Protein AF-A0A812VDB4-F1 (afdb_monomer)

Solvent-accessible surface area (backbone atoms only — not comparable to full-atom values): 12502 Å² total; per-residue (Å²): 138,63,66,62,62,51,53,53,46,57,69,68,34,81,45,77,65,45,47,53,50,53,43,67,76,38,70,74,47,47,77,72,40,56,92,44,44,51,59,50,30,42,50,50,37,35,75,73,39,51,44,57,37,56,46,39,57,74,68,68,64,72,63,28,61,61,53,45,54,36,34,56,71,43,73,39,75,42,71,28,31,34,38,75,45,64,84,45,95,95,41,66,43,85,63,41,57,22,43,33,29,38,38,60,92,73,52,21,36,40,34,39,61,75,59,93,59,96,63,82,64,44,78,42,48,56,93,51,49,86,35,51,38,44,74,58,73,83,51,53,71,64,61,68,70,71,84,61,77,74,74,83,72,69,98,64,85,77,89,76,91,78,90,67,93,72,82,73,86,79,82,82,68,79,84,64,81,86,73,56,94,92,58,87,78,85,87,77,83,79,89,46,100,85,41,96,88,60,133

Radius of gyration: 21.39 Å; Cα contacts (8 Å, |Δi|>4): 186; chains: 1; bounding box: 53×38×61 Å

Foldseek 3Di:
DCPVVLVVCLVQDLDPVSVVVVCVVDVVVCVVCVVPVFVSLLSNCCSLQVQVSVVCVLVVDTPSVVVVVCLLVQNDKAWKWFFQDPPDVPDTDGTFIWIWGADNVQCWIWTHGPDPDHDHTDTGHPVRSVRIHRDDPVVSVVVPPDPPPPPPPPPDDDDDDDPDPPPPPDPPDDPCPPDDPPDDDDDDDDDDDPDPVDD

Secondary structure (DSSP, 8-state):
--HHHHHHHHHH-SSHHHHHHHHHH-TTHHHHHGGGHHHHHHHHHHHH-HHHHHHHHHTT---HHHHHHHHHTT---EEEEE-SEEEETTEEES-EEEEEEEETTTTEEEEEE--SS--PPEEEEGGGGGGEES--HHHHTTTTS---------S-------------S----S--TTPPTTS---------TT-TT--

Sequence (199 aa):
HQPLLLEVTCYLVQSPKDFCAICQLSPAFTPLLEPFMDRLWAGLYQARWPCFYSCLLHRGAEAWYTLYWQTWRGNSEFQMEIFDREKKRGFCMSAMPALVQYDHAADAYVASYISASEVMPEVIPRAQEHRLRFCPPSARQRLCISWLPLPEVPRKRLCPSYKRQSTYPYKVLEGLQGLEVGKPVELQWKMQLGSPFGW

Structure (mmCIF, N/CA/C/O backbone):
data_AF-A0A812VDB4-F1
#
_entry.id   AF-A0A812VDB4-F1
#
loop_
_atom_site.group_PDB
_atom_site.id
_atom_site.type_symbol
_atom_site.label_atom_id
_atom_site.label_alt_id
_atom_site.label_comp_id
_atom_site.label_asym_id
_atom_site.label_entity_id
_atom_site.label_seq_id
_atom_site.pdbx_PDB_ins_code
_atom_site.Cartn_x
_atom_site.Cartn_y
_atom_site.Cartn_z
_atom_site.occupancy
_atom_site.B_iso_or_equiv
_atom_site.auth_seq_id
_atom_site.auth_comp_id
_atom_site.auth_asym_id
_atom_site.auth_atom_id
_atom_site.pdbx_PDB_model_num
ATOM 1 N N . HIS A 1 1 ? 8.743 10.971 -27.530 1.00 54.16 1 HIS A N 1
ATOM 2 C CA . HIS A 1 1 ? 8.170 9.787 -28.210 1.00 54.16 1 HIS A CA 1
ATOM 3 C C . HIS A 1 1 ? 8.313 8.463 -27.435 1.00 54.16 1 HIS A C 1
ATOM 5 O O . HIS A 1 1 ? 8.093 7.417 -28.023 1.00 54.16 1 HIS A O 1
ATOM 11 N N . GLN A 1 2 ? 8.559 8.459 -26.115 1.00 61.22 2 GLN A N 1
ATOM 12 C CA . GLN A 1 2 ? 8.649 7.219 -25.315 1.00 61.22 2 GLN A CA 1
ATOM 13 C C . GLN A 1 2 ? 7.417 6.809 -24.454 1.00 61.22 2 GLN A C 1
ATOM 15 O O . GLN A 1 2 ? 7.566 5.862 -23.685 1.00 61.22 2 GLN A O 1
ATOM 20 N N . PRO A 1 3 ? 6.206 7.413 -24.539 1.00 75.06 3 PRO A N 1
ATOM 21 C CA . PRO A 1 3 ? 5.088 6.964 -23.698 1.00 75.06 3 PRO A CA 1
ATOM 22 C C . PRO A 1 3 ? 4.606 5.548 -24.057 1.00 75.06 3 PRO A C 1
ATOM 24 O O . PRO A 1 3 ? 4.300 4.774 -23.159 1.00 75.06 3 PRO A O 1
ATOM 27 N N . LEU A 1 4 ? 4.643 5.163 -25.341 1.00 87.69 4 LEU A N 1
ATOM 28 C CA . LEU A 1 4 ? 4.174 3.846 -25.789 1.00 87.69 4 LEU A CA 1
ATOM 29 C C . LEU A 1 4 ? 5.019 2.691 -25.231 1.00 87.69 4 LEU A C 1
ATOM 31 O O . LEU A 1 4 ? 4.470 1.677 -24.820 1.00 87.69 4 LEU A O 1
ATOM 35 N N . LEU A 1 5 ? 6.351 2.836 -25.187 1.00 86.00 5 LEU A N 1
ATOM 36 C CA . LEU A 1 5 ? 7.222 1.795 -24.628 1.00 86.00 5 LEU A CA 1
ATOM 37 C C . LEU A 1 5 ? 6.928 1.578 -23.140 1.00 86.00 5 LEU A C 1
ATOM 39 O O . LEU A 1 5 ? 6.875 0.436 -22.689 1.00 86.00 5 LEU A O 1
ATOM 43 N N . LEU A 1 6 ? 6.703 2.663 -22.394 1.00 86.00 6 LEU A N 1
ATOM 44 C CA . LEU A 1 6 ? 6.317 2.585 -20.990 1.00 86.00 6 LEU A CA 1
ATOM 45 C C . LEU A 1 6 ? 4.958 1.898 -20.828 1.00 86.00 6 LEU A C 1
ATOM 47 O O . LEU A 1 6 ? 4.852 0.989 -20.017 1.00 86.00 6 LEU A O 1
ATOM 51 N N . GLU A 1 7 ? 3.946 2.276 -21.608 1.00 88.69 7 GLU A N 1
ATOM 52 C CA . GLU A 1 7 ? 2.617 1.649 -21.556 1.00 88.69 7 GLU A CA 1
ATOM 53 C C . GLU A 1 7 ? 2.667 0.151 -21.870 1.00 88.69 7 GLU A C 1
ATOM 55 O O . GLU A 1 7 ? 2.122 -0.655 -21.115 1.00 88.69 7 GLU A O 1
ATOM 60 N N . VAL A 1 8 ? 3.385 -0.237 -22.929 1.00 90.31 8 VAL A N 1
ATOM 61 C CA . VAL A 1 8 ? 3.601 -1.646 -23.285 1.00 90.31 8 VAL A CA 1
ATOM 62 C C . VAL A 1 8 ? 4.332 -2.375 -22.157 1.00 90.31 8 VAL A C 1
ATOM 64 O O . VAL A 1 8 ? 3.945 -3.480 -21.789 1.00 90.31 8 VAL A O 1
ATOM 67 N N . THR A 1 9 ? 5.348 -1.755 -21.555 1.00 90.38 9 THR A N 1
ATOM 68 C CA . THR A 1 9 ? 6.095 -2.371 -20.450 1.00 90.38 9 THR A CA 1
ATOM 69 C C . THR A 1 9 ? 5.225 -2.518 -19.202 1.00 90.38 9 THR A C 1
ATOM 71 O O . THR A 1 9 ? 5.204 -3.592 -18.617 1.00 90.38 9 THR A O 1
ATOM 74 N N . CYS A 1 10 ? 4.449 -1.499 -18.824 1.00 88.94 10 CYS A N 1
ATOM 75 C CA . CYS A 1 10 ? 3.483 -1.574 -17.723 1.00 88.94 10 CYS A CA 1
ATOM 76 C C . CYS A 1 10 ? 2.436 -2.673 -17.947 1.00 88.94 10 CYS A C 1
ATOM 78 O O . CYS A 1 10 ? 2.002 -3.307 -16.991 1.00 88.94 10 CYS A O 1
ATOM 80 N N . TYR A 1 11 ? 2.024 -2.897 -19.198 1.00 90.19 11 TYR A N 1
ATOM 81 C CA . TYR A 1 11 ? 1.081 -3.957 -19.547 1.00 90.19 11 TYR A CA 1
ATOM 82 C C . TYR A 1 11 ? 1.701 -5.357 -19.421 1.00 90.19 11 TYR A C 1
ATOM 84 O O . TYR A 1 11 ? 1.061 -6.277 -18.910 1.00 90.19 11 TYR A O 1
ATOM 92 N N . LEU A 1 12 ? 2.949 -5.518 -19.872 1.00 92.38 12 LEU A N 1
ATOM 93 C CA . LEU A 1 12 ? 3.667 -6.796 -19.841 1.00 92.38 12 LEU A CA 1
ATOM 94 C C . LEU A 1 12 ? 4.183 -7.160 -18.441 1.00 92.38 12 LEU A C 1
ATOM 96 O O . LEU A 1 12 ? 4.276 -8.338 -18.106 1.00 92.38 12 LEU A O 1
ATOM 100 N N . VAL A 1 13 ? 4.534 -6.165 -17.626 1.00 93.75 13 VAL A N 1
ATOM 101 C CA . VAL A 1 13 ? 5.157 -6.357 -16.314 1.00 93.75 13 VAL A CA 1
ATOM 102 C C . VAL A 1 13 ? 4.090 -6.338 -15.223 1.00 93.75 13 VAL A C 1
ATOM 104 O O . VAL A 1 13 ? 3.749 -5.290 -14.681 1.00 93.75 13 VAL A O 1
ATOM 107 N N . GLN A 1 14 ? 3.580 -7.518 -14.871 1.00 93.00 14 GLN A N 1
ATOM 108 C CA . GLN A 1 14 ? 2.604 -7.679 -13.783 1.00 93.00 14 GLN A CA 1
ATOM 109 C C . GLN A 1 14 ? 3.265 -8.045 -12.449 1.00 93.00 14 GLN A C 1
ATOM 111 O O . GLN A 1 14 ? 2.668 -7.918 -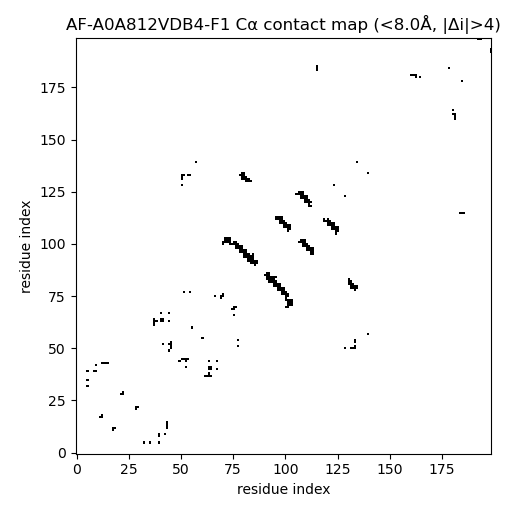11.377 1.00 93.00 14 GLN A O 1
ATOM 116 N N . SER A 1 15 ? 4.517 -8.494 -12.500 1.00 94.81 15 SER A N 1
ATOM 117 C CA . SER A 1 15 ? 5.318 -8.851 -11.342 1.00 94.81 15 SER A CA 1
ATOM 118 C C . SER A 1 15 ? 6.783 -8.432 -11.516 1.00 94.81 15 SER A C 1
ATOM 120 O O . SER A 1 15 ? 7.275 -8.297 -12.638 1.00 94.81 15 SER A O 1
ATOM 122 N N . PRO A 1 16 ? 7.546 -8.315 -10.413 1.00 94.50 16 PRO A N 1
ATOM 123 C CA . PRO A 1 16 ? 8.993 -8.112 -10.482 1.00 94.50 16 PRO A CA 1
ATOM 124 C C . PRO A 1 16 ? 9.746 -9.166 -11.310 1.00 94.50 16 PRO A C 1
ATOM 126 O O . PRO A 1 16 ? 10.817 -8.882 -11.838 1.00 94.50 16 PRO A O 1
ATOM 129 N N . LYS A 1 17 ? 9.207 -10.390 -11.425 1.00 94.94 17 LYS A N 1
ATOM 130 C CA . LYS A 1 17 ? 9.828 -11.462 -12.216 1.00 94.94 17 LYS A CA 1
ATOM 131 C C . LYS A 1 17 ? 9.739 -11.174 -13.711 1.00 94.94 17 LYS A C 1
ATOM 133 O O . LYS A 1 17 ? 10.717 -11.396 -14.418 1.00 94.94 17 LYS A O 1
ATOM 138 N N . ASP A 1 18 ? 8.611 -10.634 -14.160 1.00 93.44 18 ASP A N 1
ATOM 139 C CA . ASP A 1 18 ? 8.389 -10.276 -15.564 1.00 93.44 18 ASP A CA 1
ATOM 140 C C . ASP A 1 18 ? 9.348 -9.162 -15.984 1.00 93.44 18 ASP A C 1
ATOM 142 O O . ASP A 1 18 ? 9.941 -9.214 -17.058 1.00 93.44 18 ASP A O 1
ATOM 146 N N . PHE A 1 19 ? 9.588 -8.203 -15.084 1.00 90.31 19 PHE A N 1
ATOM 147 C CA . PHE A 1 19 ? 10.592 -7.165 -15.292 1.00 90.31 19 PHE A CA 1
ATOM 148 C C . PHE A 1 19 ? 11.991 -7.759 -15.508 1.00 90.31 19 PHE A C 1
ATOM 150 O O . PHE A 1 19 ? 12.657 -7.442 -16.493 1.00 90.31 19 PHE A O 1
ATOM 157 N N . CYS A 1 20 ? 12.424 -8.669 -14.628 1.00 90.75 20 CYS A N 1
ATOM 158 C CA . CYS A 1 20 ? 13.708 -9.355 -14.782 1.00 90.75 20 CYS A CA 1
ATOM 159 C C . CYS A 1 20 ? 13.789 -10.142 -16.098 1.00 90.75 20 CYS A C 1
ATOM 161 O O . CYS A 1 20 ? 14.830 -10.113 -16.751 1.00 90.75 20 CYS A O 1
ATOM 163 N N . ALA A 1 21 ? 12.706 -10.812 -16.499 1.00 92.31 21 ALA A N 1
ATOM 164 C CA . ALA A 1 21 ? 12.654 -11.562 -17.750 1.00 92.31 21 ALA A CA 1
ATOM 165 C C . ALA A 1 21 ? 12.830 -10.644 -18.970 1.00 92.31 21 ALA A C 1
ATOM 167 O O . ALA A 1 21 ? 13.640 -10.944 -19.843 1.00 92.31 21 ALA A O 1
ATOM 168 N N . ILE A 1 22 ? 12.155 -9.490 -19.008 1.00 89.50 22 ILE A N 1
ATOM 169 C CA . ILE A 1 22 ? 12.307 -8.510 -20.097 1.00 89.50 22 ILE A CA 1
ATOM 170 C C . ILE A 1 22 ? 13.749 -7.996 -20.184 1.00 89.50 22 ILE A C 1
ATOM 172 O O . ILE A 1 22 ? 14.325 -7.963 -21.271 1.00 89.50 22 ILE A O 1
ATOM 176 N N . CYS A 1 23 ? 14.363 -7.659 -19.048 1.00 88.50 23 CYS A N 1
ATOM 177 C CA . CYS A 1 23 ? 15.757 -7.211 -19.012 1.00 88.50 23 CYS A CA 1
ATOM 178 C C . CYS A 1 23 ? 16.746 -8.300 -19.470 1.00 88.50 23 CYS A C 1
ATOM 180 O O . CYS A 1 23 ? 17.789 -7.983 -20.038 1.00 88.50 23 CYS A O 1
ATOM 182 N N . GLN A 1 24 ? 16.426 -9.580 -19.247 1.00 91.19 24 GLN A N 1
ATOM 183 C CA . GLN A 1 24 ? 17.230 -10.714 -19.717 1.00 91.19 24 GLN A CA 1
ATOM 184 C C . GLN A 1 24 ? 17.053 -10.996 -21.213 1.00 91.19 24 GLN A C 1
ATOM 186 O O . GLN A 1 24 ? 18.008 -11.422 -21.859 1.00 91.19 24 GLN A O 1
ATOM 191 N N . LEU A 1 25 ? 15.862 -10.751 -21.774 1.00 92.12 25 LEU A N 1
ATOM 192 C CA . LEU A 1 25 ? 15.583 -10.976 -23.197 1.00 92.12 25 LEU A CA 1
ATOM 193 C C . LEU A 1 25 ? 16.424 -10.073 -24.102 1.00 92.12 25 LEU A C 1
ATOM 195 O O . LEU A 1 25 ? 16.845 -10.502 -25.175 1.00 92.12 25 LEU A O 1
ATOM 199 N N . SER A 1 26 ? 16.672 -8.828 -23.694 1.00 90.62 26 SER A N 1
ATOM 200 C CA . SER A 1 26 ? 17.582 -7.950 -24.422 1.00 90.62 26 SER A CA 1
ATOM 201 C C . SER A 1 26 ? 18.185 -6.877 -23.504 1.00 90.62 26 SER A C 1
ATOM 203 O O . SER A 1 26 ? 17.464 -5.998 -23.021 1.00 90.62 26 SER A O 1
ATOM 205 N N . PRO A 1 27 ? 19.522 -6.876 -23.319 1.00 88.06 27 PRO A N 1
ATOM 206 C CA . PRO A 1 27 ? 20.224 -5.865 -22.525 1.00 88.06 27 PRO A CA 1
ATOM 207 C C . PRO A 1 27 ? 20.021 -4.429 -23.026 1.00 88.06 27 PRO A C 1
ATOM 209 O O . PRO A 1 27 ? 20.221 -3.481 -22.271 1.00 88.06 27 PRO A O 1
ATOM 212 N N . ALA A 1 28 ? 19.607 -4.258 -24.288 1.00 89.94 28 ALA A N 1
ATOM 213 C CA . ALA A 1 28 ? 19.319 -2.952 -24.869 1.00 89.94 28 ALA A CA 1
ATOM 214 C C . ALA A 1 28 ? 18.059 -2.294 -24.277 1.00 89.94 28 ALA A C 1
ATOM 216 O O . ALA A 1 28 ? 17.926 -1.075 -24.360 1.00 89.94 28 ALA A O 1
ATOM 217 N N . PHE A 1 29 ? 17.151 -3.057 -23.652 1.00 87.06 29 PHE A N 1
ATOM 218 C CA . PHE A 1 29 ? 15.971 -2.484 -22.991 1.00 87.06 29 PHE A CA 1
ATOM 219 C C . PHE A 1 29 ? 16.314 -1.766 -21.690 1.00 87.06 29 PHE A C 1
ATOM 221 O O . PHE A 1 29 ? 15.676 -0.769 -21.372 1.00 87.06 29 PHE A O 1
ATOM 228 N N . THR A 1 30 ? 17.331 -2.217 -20.957 1.00 88.06 30 THR A N 1
ATOM 229 C CA . THR A 1 30 ? 17.706 -1.631 -19.664 1.00 88.06 30 THR A CA 1
ATOM 230 C C . THR A 1 30 ? 17.960 -0.118 -19.740 1.00 88.06 30 THR A C 1
ATOM 232 O O . THR A 1 30 ? 17.280 0.613 -19.019 1.00 88.06 30 THR A O 1
ATOM 235 N N . PRO A 1 31 ? 18.839 0.405 -20.625 1.00 91.38 31 PRO A N 1
ATOM 236 C CA . PRO A 1 31 ? 19.050 1.852 -20.732 1.00 91.38 31 PRO A CA 1
ATOM 237 C C . PRO A 1 31 ? 17.822 2.605 -21.271 1.00 91.38 31 PRO A C 1
ATOM 239 O O . PRO A 1 31 ? 17.651 3.785 -20.987 1.00 91.38 31 PRO A O 1
ATOM 242 N N . LEU A 1 32 ? 16.940 1.943 -22.031 1.00 90.88 32 LEU A N 1
ATOM 243 C CA . LEU A 1 32 ? 15.698 2.555 -22.520 1.00 90.88 32 LEU A CA 1
ATOM 244 C C . LEU A 1 32 ? 14.639 2.695 -21.417 1.00 90.88 32 LEU A C 1
ATOM 246 O O . LEU A 1 32 ? 13.823 3.616 -21.465 1.00 90.88 32 LEU A O 1
ATOM 250 N N . LEU A 1 33 ? 14.639 1.780 -20.446 1.00 89.69 33 LEU A N 1
ATOM 251 C CA . LEU A 1 33 ? 13.696 1.751 -19.329 1.00 89.69 33 LEU A CA 1
ATOM 252 C C . LEU A 1 33 ? 14.201 2.501 -18.096 1.00 89.69 33 LEU A C 1
ATOM 254 O O . LEU A 1 33 ? 13.381 2.843 -17.245 1.00 89.69 33 LEU A O 1
ATOM 258 N N . GLU A 1 34 ? 15.504 2.785 -18.003 1.00 91.50 34 GLU A N 1
ATOM 259 C CA . GLU A 1 34 ? 16.118 3.493 -16.872 1.00 91.50 34 GLU A CA 1
ATOM 260 C C . GLU A 1 34 ? 15.322 4.745 -16.443 1.00 91.50 34 GLU A C 1
ATOM 262 O O . GLU A 1 34 ? 14.932 4.820 -15.273 1.00 91.50 34 GLU A O 1
ATOM 267 N N . PRO A 1 35 ? 14.941 5.669 -17.357 1.00 91.75 35 PRO A N 1
ATOM 268 C CA . PRO A 1 35 ? 14.224 6.893 -16.982 1.00 91.75 35 PRO A CA 1
ATOM 269 C C . PRO A 1 35 ? 12.810 6.643 -16.439 1.00 91.75 35 PRO A C 1
ATOM 271 O O . PRO A 1 35 ? 12.188 7.537 -15.865 1.00 91.75 35 PRO A O 1
ATOM 274 N N . PHE A 1 36 ? 12.274 5.441 -16.651 1.00 91.62 36 PHE A N 1
ATOM 275 C CA . PHE A 1 36 ? 10.917 5.064 -16.280 1.00 91.62 36 PHE A CA 1
ATOM 276 C C . PHE A 1 36 ? 10.860 4.034 -15.156 1.00 91.62 36 PHE A C 1
ATOM 278 O O . PHE A 1 36 ? 9.755 3.698 -14.726 1.00 91.62 36 PHE A O 1
ATOM 285 N N . MET A 1 37 ? 12.001 3.544 -14.655 1.00 91.50 37 MET A N 1
ATOM 286 C CA . MET A 1 37 ? 12.000 2.475 -13.654 1.00 91.50 37 MET A CA 1
ATOM 287 C C . MET A 1 37 ? 11.188 2.848 -12.424 1.00 91.50 37 MET A C 1
ATOM 289 O O . MET A 1 37 ? 10.388 2.043 -11.960 1.00 91.50 37 MET A O 1
ATOM 293 N N . ASP A 1 38 ? 11.348 4.067 -11.915 1.00 94.12 38 ASP A N 1
ATOM 294 C CA . ASP A 1 38 ? 10.622 4.501 -10.724 1.00 94.12 38 ASP A CA 1
ATOM 295 C C . ASP A 1 38 ? 9.096 4.451 -10.939 1.00 94.12 38 ASP A C 1
ATOM 297 O O . ASP A 1 38 ? 8.366 3.940 -10.094 1.00 94.12 38 ASP A O 1
ATOM 301 N N . ARG A 1 39 ? 8.614 4.839 -12.131 1.00 93.94 39 ARG A N 1
ATOM 302 C CA . ARG A 1 39 ? 7.191 4.743 -12.504 1.00 93.94 39 ARG A CA 1
ATOM 303 C C . ARG A 1 39 ? 6.716 3.303 -12.682 1.00 93.94 39 ARG A C 1
ATOM 305 O O . ARG A 1 39 ? 5.602 2.987 -12.276 1.00 93.94 39 ARG A O 1
ATOM 312 N N . LEU A 1 40 ? 7.541 2.435 -13.270 1.00 94.12 40 LEU A N 1
ATOM 313 C CA . LEU A 1 40 ? 7.234 1.006 -13.399 1.00 94.12 40 LEU A CA 1
ATOM 314 C C . LEU A 1 40 ? 7.066 0.364 -12.018 1.00 94.12 40 LEU A C 1
ATOM 316 O O . LEU A 1 40 ? 6.079 -0.325 -11.762 1.00 94.12 40 LEU A O 1
ATOM 320 N N . TRP A 1 41 ? 7.987 0.652 -11.097 1.00 96.31 41 TRP A N 1
ATOM 321 C CA . TRP A 1 41 ? 7.905 0.178 -9.719 1.00 96.31 41 TRP A CA 1
ATOM 322 C C . TRP A 1 41 ? 6.728 0.789 -8.958 1.00 96.31 41 TRP A C 1
ATOM 324 O O . TRP A 1 41 ? 6.086 0.074 -8.190 1.00 96.31 41 TRP A O 1
ATOM 334 N N . ALA A 1 42 ? 6.389 2.057 -9.206 1.00 96.75 42 ALA A N 1
ATOM 335 C CA . ALA A 1 42 ? 5.181 2.678 -8.667 1.00 96.75 42 ALA A CA 1
ATOM 336 C C . ALA A 1 42 ? 3.915 1.934 -9.121 1.00 96.75 42 ALA A C 1
ATOM 338 O O . ALA A 1 42 ? 3.048 1.646 -8.299 1.00 96.75 42 ALA A O 1
ATOM 339 N N . GLY A 1 43 ? 3.834 1.568 -10.406 1.00 95.50 43 GLY A N 1
ATOM 340 C CA . GLY A 1 43 ? 2.724 0.793 -10.966 1.00 95.50 43 GLY A CA 1
ATOM 341 C C . GLY A 1 43 ? 2.614 -0.607 -10.360 1.00 95.50 43 GLY A C 1
ATOM 342 O O . GLY A 1 43 ? 1.535 -1.006 -9.923 1.00 95.50 43 GLY A O 1
ATOM 343 N N . LEU A 1 44 ? 3.737 -1.324 -10.239 1.00 96.38 44 LEU A N 1
ATOM 344 C CA . LEU A 1 44 ? 3.791 -2.624 -9.558 1.00 96.38 44 LEU A CA 1
ATOM 345 C C . LEU A 1 44 ? 3.367 -2.526 -8.087 1.00 96.38 44 LEU A C 1
ATOM 347 O O . LEU A 1 44 ? 2.635 -3.383 -7.589 1.00 96.38 44 LEU A O 1
ATOM 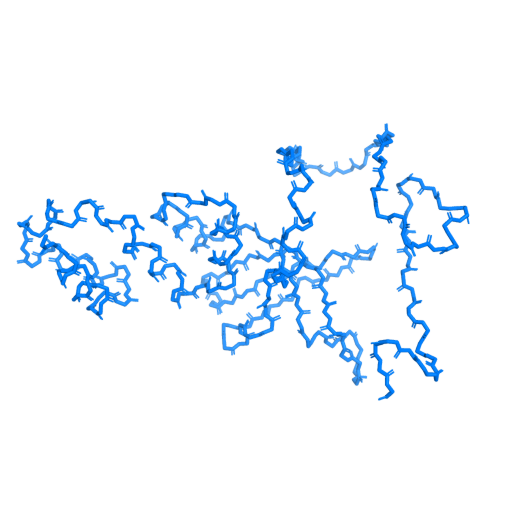351 N N . TYR A 1 45 ? 3.804 -1.476 -7.390 1.00 97.62 45 TYR A N 1
ATOM 352 C CA . TYR A 1 45 ? 3.413 -1.217 -6.009 1.00 97.62 45 TYR A CA 1
ATOM 353 C C . TYR A 1 45 ? 1.907 -0.943 -5.904 1.00 97.62 45 TYR A C 1
ATOM 355 O O . TYR A 1 45 ? 1.228 -1.547 -5.075 1.00 97.62 45 TYR A O 1
ATOM 363 N N . GLN A 1 46 ? 1.370 -0.075 -6.768 1.00 97.12 46 GLN A N 1
ATOM 364 C CA . GLN A 1 46 ? -0.051 0.271 -6.817 1.00 97.12 46 GLN A CA 1
ATOM 365 C C . GLN A 1 46 ? -0.933 -0.944 -7.099 1.00 97.12 46 GLN A C 1
ATOM 367 O O . GLN A 1 46 ? -1.961 -1.102 -6.448 1.00 97.12 46 GLN A O 1
ATOM 372 N N . ALA A 1 47 ? -0.543 -1.796 -8.047 1.00 95.69 47 ALA A N 1
ATOM 373 C CA . ALA A 1 47 ? -1.294 -3.000 -8.386 1.00 95.69 47 ALA A CA 1
ATOM 374 C C . ALA A 1 47 ? -1.327 -4.008 -7.227 1.00 95.69 47 ALA A C 1
ATOM 376 O O . ALA A 1 47 ? -2.281 -4.775 -7.089 1.00 95.69 47 ALA A O 1
ATOM 377 N N . ARG A 1 48 ? -0.282 -4.027 -6.391 1.00 96.88 48 ARG A N 1
ATOM 378 C CA . ARG A 1 48 ? -0.177 -4.979 -5.287 1.00 96.88 48 ARG A CA 1
ATOM 379 C C . ARG A 1 48 ? -0.824 -4.497 -3.992 1.00 96.88 48 ARG A C 1
ATOM 381 O O . ARG A 1 48 ? -1.469 -5.312 -3.336 1.00 96.88 48 ARG A O 1
ATOM 388 N N . TRP A 1 49 ? -0.631 -3.225 -3.646 1.00 97.81 49 TRP A N 1
ATOM 389 C CA . TRP A 1 49 ? -1.071 -2.611 -2.388 1.00 97.81 49 TRP A CA 1
ATOM 390 C C . TRP A 1 49 ? -1.664 -1.208 -2.626 1.00 97.81 49 TRP A C 1
ATOM 392 O O . TRP A 1 49 ? -1.080 -0.200 -2.202 1.00 97.81 49 TRP A O 1
ATOM 402 N N . PRO A 1 50 ? -2.815 -1.088 -3.310 1.00 97.12 50 PRO A N 1
ATOM 403 C CA . PRO A 1 50 ? -3.422 0.200 -3.665 1.00 97.12 50 PRO A CA 1
ATOM 404 C C . PRO A 1 50 ? -3.672 1.137 -2.470 1.00 97.12 50 PRO A C 1
ATOM 406 O O . PRO A 1 50 ? -3.526 2.362 -2.592 1.00 97.12 50 PRO A O 1
ATOM 409 N N . CYS A 1 51 ? -4.016 0.593 -1.297 1.00 96.12 51 CYS A N 1
ATOM 410 C CA . CYS A 1 51 ? -4.225 1.393 -0.086 1.00 96.12 51 CYS A CA 1
ATOM 411 C C . CYS A 1 51 ? -2.917 2.033 0.423 1.00 96.12 51 CYS A C 1
ATOM 413 O O . CYS A 1 51 ? -2.888 3.231 0.725 1.00 96.12 51 CYS A O 1
ATOM 415 N N . PHE A 1 52 ? -1.819 1.273 0.440 1.00 97.50 52 PHE A N 1
ATOM 416 C CA . PHE A 1 52 ? -0.492 1.756 0.833 1.00 97.50 52 PHE A CA 1
ATOM 417 C C . PHE A 1 52 ? 0.064 2.740 -0.195 1.00 97.50 52 PHE A C 1
ATOM 419 O O . PHE A 1 52 ? 0.582 3.791 0.182 1.00 97.50 52 PHE A O 1
ATOM 426 N N . TYR A 1 53 ? -0.130 2.452 -1.486 1.00 97.44 53 TYR A N 1
ATOM 427 C CA . TYR A 1 53 ? 0.238 3.345 -2.581 1.00 97.44 53 TYR A CA 1
ATOM 428 C C . TYR A 1 53 ? -0.398 4.724 -2.410 1.00 97.44 53 TYR A C 1
ATOM 430 O O . TYR A 1 53 ? 0.291 5.736 -2.466 1.00 97.44 53 TYR A O 1
ATOM 438 N N . SER A 1 54 ? -1.701 4.772 -2.115 1.00 95.31 54 SER A N 1
ATOM 439 C CA . SER A 1 54 ? -2.421 6.032 -1.897 1.00 95.31 54 SER A CA 1
ATOM 440 C C . SER A 1 54 ? -1.848 6.854 -0.735 1.00 95.31 54 SER A C 1
ATOM 442 O O . SER A 1 54 ? -1.818 8.083 -0.807 1.00 95.31 54 SER A O 1
ATOM 444 N N . CYS A 1 55 ? -1.403 6.186 0.333 1.00 94.69 55 CYS A N 1
ATOM 445 C CA . CYS A 1 55 ? -0.749 6.820 1.478 1.00 94.69 55 CYS A CA 1
ATOM 446 C C . CYS A 1 55 ? 0.627 7.381 1.099 1.00 94.69 55 CYS A C 1
ATOM 448 O O . CYS A 1 55 ? 0.909 8.551 1.350 1.00 94.69 55 CYS A O 1
ATOM 450 N N . LEU A 1 56 ? 1.461 6.569 0.450 1.00 95.50 56 LEU A N 1
ATOM 451 C CA . LEU A 1 56 ? 2.803 6.949 0.011 1.00 95.50 56 LEU A CA 1
ATOM 452 C C . LEU A 1 56 ? 2.779 8.069 -1.033 1.00 95.50 56 LEU A C 1
ATOM 454 O O . LEU A 1 56 ? 3.511 9.045 -0.899 1.00 95.50 56 LEU A O 1
ATOM 458 N N . LEU A 1 57 ? 1.887 7.984 -2.019 1.00 94.50 57 LEU A N 1
ATOM 459 C CA . LEU A 1 57 ? 1.719 9.013 -3.041 1.00 94.50 57 LEU A CA 1
ATOM 460 C C . LEU A 1 57 ? 1.328 10.355 -2.413 1.00 94.50 57 LEU A C 1
ATOM 462 O O . LEU A 1 57 ? 1.884 11.390 -2.765 1.00 94.50 57 LEU A O 1
ATOM 466 N N . HIS A 1 58 ? 0.414 10.343 -1.437 1.00 90.56 58 HIS A N 1
ATOM 467 C CA . HIS A 1 58 ? 0.056 11.556 -0.700 1.00 90.56 58 HIS A CA 1
ATOM 468 C C . HIS A 1 58 ? 1.240 12.145 0.084 1.00 90.56 58 HIS A C 1
ATOM 470 O O . HIS A 1 58 ? 1.307 13.357 0.263 1.00 90.56 58 HIS A O 1
ATOM 476 N N . ARG A 1 59 ? 2.184 11.302 0.516 1.00 89.44 59 ARG A N 1
ATOM 477 C CA . ARG A 1 59 ? 3.423 11.704 1.200 1.00 89.44 59 ARG A CA 1
ATOM 478 C C . ARG A 1 59 ? 4.544 12.130 0.245 1.00 89.44 59 ARG A C 1
ATOM 480 O O . ARG A 1 59 ? 5.636 12.415 0.721 1.00 89.44 59 ARG A O 1
ATOM 487 N N . GLY A 1 60 ? 4.296 12.169 -1.067 1.00 92.75 60 GLY A N 1
ATOM 488 C CA . GLY A 1 60 ? 5.319 12.505 -2.059 1.00 92.75 60 GLY A CA 1
ATOM 489 C C . GLY A 1 60 ? 6.422 11.452 -2.143 1.00 92.75 60 GLY A C 1
ATOM 490 O O . GLY A 1 60 ? 7.587 11.798 -2.284 1.00 92.75 60 GLY A O 1
ATOM 491 N N . ALA A 1 61 ? 6.068 10.175 -1.977 1.00 94.75 61 ALA A N 1
ATOM 492 C CA . ALA A 1 61 ? 7.035 9.091 -2.021 1.00 94.75 61 ALA A CA 1
ATOM 493 C C . ALA A 1 61 ? 7.743 8.990 -3.381 1.00 94.75 61 ALA A C 1
ATOM 495 O O . ALA A 1 61 ? 7.121 9.076 -4.441 1.00 94.75 61 ALA A O 1
ATOM 496 N N . GLU A 1 62 ? 9.039 8.719 -3.301 1.00 94.19 62 GLU A N 1
ATOM 497 C CA . GLU A 1 62 ? 9.937 8.423 -4.413 1.00 94.19 62 GLU A CA 1
ATOM 498 C C . GLU A 1 62 ? 10.659 7.095 -4.129 1.00 94.19 62 GLU A C 1
ATOM 500 O O . GLU A 1 62 ? 10.492 6.500 -3.058 1.00 94.19 62 GLU A O 1
ATOM 505 N N . ALA A 1 63 ? 11.488 6.632 -5.066 1.00 96.06 63 ALA A N 1
ATOM 506 C CA . ALA A 1 63 ? 12.275 5.406 -4.933 1.00 96.06 63 ALA A CA 1
ATOM 507 C C . ALA A 1 63 ? 11.395 4.165 -4.690 1.00 96.06 63 ALA A C 1
ATOM 509 O O . ALA A 1 63 ? 11.624 3.361 -3.775 1.00 96.06 63 ALA A O 1
ATOM 510 N N . TRP A 1 64 ? 10.393 3.982 -5.554 1.00 97.00 64 TRP A N 1
ATOM 511 C CA . TRP A 1 64 ? 9.374 2.935 -5.419 1.00 97.00 64 TRP A CA 1
ATOM 512 C C . TRP A 1 64 ? 9.947 1.518 -5.388 1.00 97.00 64 TRP A C 1
ATOM 514 O O . TRP A 1 64 ? 9.381 0.649 -4.729 1.00 97.00 64 TRP A O 1
ATOM 524 N N . TYR A 1 65 ? 11.099 1.286 -6.024 1.00 96.44 65 TYR A N 1
ATOM 525 C CA . TYR A 1 65 ? 11.835 0.022 -5.922 1.00 96.44 65 TYR A CA 1
ATOM 526 C C . TYR A 1 65 ? 12.153 -0.346 -4.465 1.00 96.44 65 TYR A C 1
ATOM 528 O O . TYR A 1 65 ? 11.855 -1.449 -4.002 1.00 96.44 65 TYR A O 1
ATOM 536 N N . THR A 1 66 ? 12.738 0.594 -3.721 1.00 97.38 66 THR A N 1
ATOM 537 C CA . THR A 1 66 ? 13.127 0.384 -2.324 1.00 97.38 66 THR A CA 1
ATOM 538 C C . THR A 1 66 ? 11.893 0.187 -1.451 1.00 97.38 66 THR A C 1
ATOM 540 O O . THR A 1 66 ? 11.854 -0.745 -0.644 1.00 97.38 66 THR A O 1
ATOM 543 N N . LEU A 1 67 ? 10.858 1.009 -1.652 1.00 98.00 67 LEU A N 1
ATOM 544 C CA . LEU A 1 67 ? 9.595 0.912 -0.915 1.00 98.00 67 LEU A CA 1
ATOM 545 C C . LEU A 1 67 ? 8.886 -0.425 -1.151 1.00 98.00 67 LEU A C 1
ATOM 547 O O . LEU A 1 67 ? 8.376 -1.021 -0.198 1.00 98.00 67 LEU A O 1
ATOM 551 N N . TYR A 1 68 ? 8.897 -0.927 -2.390 1.00 98.00 68 TYR A N 1
ATOM 552 C CA . TYR A 1 68 ? 8.336 -2.231 -2.741 1.00 98.00 68 TYR A CA 1
ATOM 553 C C . TYR A 1 68 ? 8.974 -3.337 -1.903 1.00 98.00 68 TYR A C 1
ATOM 555 O O . TYR A 1 68 ? 8.272 -4.102 -1.244 1.00 98.00 68 TYR A O 1
ATOM 563 N N . TRP A 1 69 ? 10.306 -3.392 -1.856 1.00 97.50 69 TRP A N 1
ATOM 564 C CA . TRP A 1 69 ? 11.012 -4.426 -1.099 1.00 97.50 69 TRP A CA 1
ATOM 565 C C . TRP A 1 69 ? 10.910 -4.257 0.415 1.00 97.50 69 TRP A C 1
ATOM 567 O O . TRP A 1 69 ? 10.843 -5.256 1.130 1.00 97.50 69 TRP A O 1
ATOM 577 N N . GLN A 1 70 ? 10.873 -3.023 0.921 1.00 97.88 70 GLN A N 1
ATOM 578 C CA . GLN A 1 70 ? 10.626 -2.769 2.342 1.00 97.88 70 GLN A CA 1
ATOM 579 C C . GLN A 1 70 ? 9.235 -3.256 2.761 1.00 97.88 70 GLN A C 1
ATOM 581 O O . GLN A 1 70 ? 9.112 -3.948 3.771 1.00 97.88 70 GLN A O 1
ATOM 586 N N . THR A 1 71 ? 8.215 -2.977 1.947 1.00 97.94 71 THR A N 1
ATOM 587 C CA . THR A 1 71 ? 6.837 -3.425 2.195 1.00 97.94 71 THR A CA 1
ATOM 588 C C . THR A 1 71 ? 6.731 -4.943 2.084 1.00 97.94 71 THR A C 1
ATOM 590 O O . THR A 1 71 ? 6.185 -5.584 2.975 1.00 97.94 71 THR A O 1
ATOM 593 N N . TRP A 1 72 ? 7.333 -5.538 1.048 1.00 97.38 72 TRP A N 1
ATOM 594 C CA . TRP A 1 72 ? 7.386 -6.991 0.848 1.00 97.38 72 TRP A CA 1
ATOM 595 C C . TRP A 1 72 ? 8.000 -7.740 2.034 1.00 97.38 72 TRP A C 1
ATOM 597 O O . TRP A 1 72 ? 7.558 -8.828 2.380 1.00 97.38 72 TRP A O 1
ATOM 607 N N . ARG A 1 73 ? 9.025 -7.160 2.667 1.00 97.25 73 ARG A N 1
ATOM 608 C CA . ARG A 1 73 ? 9.702 -7.736 3.839 1.00 97.25 73 ARG A CA 1
ATOM 609 C C . ARG A 1 73 ? 8.965 -7.486 5.162 1.00 97.25 73 ARG A C 1
ATOM 611 O O . ARG A 1 73 ? 9.475 -7.899 6.196 1.00 97.25 73 ARG A O 1
ATOM 618 N N . GLY A 1 74 ? 7.826 -6.791 5.149 1.00 96.44 74 GLY A N 1
ATOM 619 C CA . GLY A 1 74 ? 7.091 -6.413 6.361 1.00 96.44 74 GLY A CA 1
ATOM 620 C C . GLY A 1 74 ? 7.750 -5.289 7.173 1.00 96.44 74 GLY A C 1
ATOM 621 O O . GLY A 1 74 ? 7.413 -5.083 8.335 1.00 96.44 74 GLY A O 1
ATOM 622 N N . ASN A 1 75 ? 8.689 -4.540 6.582 1.00 97.44 75 ASN A N 1
ATOM 623 C CA . ASN A 1 75 ? 9.414 -3.462 7.269 1.00 97.44 75 ASN A CA 1
ATOM 624 C C . ASN A 1 75 ? 8.694 -2.109 7.206 1.00 97.44 75 ASN A C 1
ATOM 626 O O . ASN A 1 75 ? 9.115 -1.158 7.864 1.00 97.44 75 ASN A O 1
ATOM 630 N N . SER A 1 76 ? 7.636 -2.008 6.406 1.00 96.81 76 SER A N 1
ATOM 631 C CA . SER A 1 76 ? 6.827 -0.801 6.276 1.00 96.81 76 SER A CA 1
ATOM 632 C C . SER A 1 76 ? 5.560 -0.919 7.115 1.00 96.81 76 SER A C 1
ATOM 634 O O . SER A 1 76 ? 4.947 -1.984 7.196 1.00 96.81 76 SER A O 1
ATOM 636 N N . GLU A 1 77 ? 5.172 0.188 7.735 1.00 95.94 77 GLU A N 1
ATOM 637 C CA . GLU A 1 77 ? 3.960 0.301 8.536 1.00 95.94 77 GLU A CA 1
ATOM 638 C C . GLU A 1 77 ? 3.226 1.582 8.149 1.00 95.94 77 GLU A C 1
ATOM 640 O O . GLU A 1 77 ? 3.833 2.646 7.987 1.00 95.94 77 GLU A O 1
ATOM 645 N N . PHE A 1 78 ? 1.911 1.476 7.988 1.00 95.44 78 PHE A N 1
ATOM 646 C CA . PHE A 1 78 ? 1.082 2.578 7.530 1.00 95.44 78 PHE A CA 1
ATOM 647 C C . PHE A 1 78 ? -0.149 2.742 8.407 1.00 95.44 78 PHE A C 1
ATOM 649 O O . PHE A 1 78 ? -0.816 1.771 8.748 1.00 95.44 78 PHE A O 1
ATOM 656 N N . GLN A 1 79 ? -0.494 3.987 8.724 1.00 93.56 79 GLN A N 1
ATOM 657 C CA . GLN A 1 79 ? -1.764 4.286 9.372 1.00 93.56 79 GLN A CA 1
ATOM 658 C C . GLN A 1 79 ? -2.899 4.193 8.345 1.00 93.56 79 GLN A C 1
ATOM 660 O O . GLN A 1 79 ? -2.861 4.881 7.323 1.00 93.56 79 GLN A O 1
ATOM 665 N N . MET A 1 80 ? -3.886 3.347 8.627 1.00 94.94 80 MET A N 1
ATOM 666 C CA . MET A 1 80 ? -5.036 3.068 7.765 1.00 94.94 80 MET A CA 1
ATOM 667 C C . MET A 1 80 ? -6.332 3.060 8.583 1.00 94.94 80 MET A C 1
ATOM 669 O O . MET A 1 80 ? -6.330 2.796 9.784 1.00 94.94 80 MET A O 1
ATOM 673 N N . GLU A 1 81 ? -7.444 3.329 7.914 1.00 94.38 81 GLU A N 1
ATOM 674 C CA . GLU A 1 81 ? -8.802 3.048 8.362 1.00 94.38 81 GLU A CA 1
ATOM 675 C C . GLU A 1 81 ? -9.199 1.633 7.926 1.00 94.38 81 GLU A C 1
ATOM 677 O O . GLU A 1 81 ? -9.055 1.275 6.754 1.00 94.38 81 GLU A O 1
ATOM 682 N N . ILE A 1 82 ? -9.717 0.849 8.870 1.00 94.44 82 ILE A N 1
ATOM 683 C CA . ILE A 1 82 ? -10.212 -0.509 8.644 1.00 94.44 82 ILE A CA 1
ATOM 684 C C . ILE A 1 82 ? -11.726 -0.540 8.823 1.00 94.44 82 ILE A C 1
ATOM 686 O O . ILE A 1 82 ? -12.236 -0.193 9.891 1.00 94.44 82 ILE A O 1
ATOM 690 N N . PHE A 1 83 ? -12.420 -0.976 7.777 1.00 92.25 83 PHE A N 1
ATOM 691 C CA . PHE A 1 83 ? -13.865 -1.176 7.725 1.00 92.25 83 PHE A CA 1
ATOM 692 C C . PHE A 1 83 ? -14.229 -2.594 8.157 1.00 92.25 83 PHE A C 1
ATOM 694 O O . PHE A 1 83 ? -13.388 -3.501 8.221 1.00 92.25 83 PHE A O 1
ATOM 701 N N . ASP A 1 84 ? -15.506 -2.786 8.461 1.00 87.94 84 ASP A N 1
ATOM 702 C CA . ASP A 1 84 ? -16.088 -4.104 8.708 1.00 87.94 84 ASP A CA 1
ATOM 703 C C . ASP A 1 84 ? -15.458 -4.870 9.869 1.00 87.94 84 ASP A C 1
ATOM 705 O O . ASP A 1 84 ? -15.528 -6.094 9.957 1.00 87.94 84 ASP A O 1
ATOM 709 N N . ARG A 1 85 ? -14.829 -4.143 10.799 1.00 83.31 85 ARG A N 1
ATOM 710 C CA . ARG A 1 85 ? -14.306 -4.752 12.014 1.00 83.31 85 ARG A CA 1
ATOM 711 C C . ARG A 1 85 ? -15.468 -5.106 12.932 1.00 83.31 85 ARG A C 1
ATOM 713 O O . ARG A 1 85 ? -16.100 -4.228 13.526 1.00 83.31 85 ARG A O 1
ATOM 720 N N . GLU A 1 86 ? -15.668 -6.399 13.130 1.00 77.00 86 GLU A N 1
ATOM 721 C CA . GLU A 1 86 ? -16.624 -6.927 14.092 1.00 77.00 86 GLU A CA 1
ATOM 722 C C . GLU A 1 86 ? -15.974 -7.022 15.484 1.00 77.00 86 GLU A C 1
ATOM 724 O O . GLU A 1 86 ? -15.224 -7.945 15.790 1.00 77.00 86 GLU A O 1
ATOM 729 N N . LYS A 1 87 ? -16.220 -6.032 16.353 1.00 74.56 87 LYS A N 1
ATOM 730 C CA . LYS A 1 87 ? -15.678 -6.042 17.733 1.00 74.56 87 LYS A CA 1
ATOM 731 C C . LYS A 1 87 ? -16.437 -7.016 18.634 1.00 74.56 87 LYS A C 1
ATOM 733 O O . LYS A 1 87 ? -15.875 -7.570 19.576 1.00 74.56 87 LYS A O 1
ATOM 738 N N . LYS A 1 88 ? -17.735 -7.159 18.381 1.00 75.75 88 LYS A N 1
ATOM 739 C CA . LYS A 1 88 ? -18.657 -8.083 19.045 1.00 75.75 88 LYS A CA 1
ATOM 740 C C . LYS A 1 88 ? -19.562 -8.658 17.972 1.00 75.75 88 LYS A C 1
ATOM 742 O O . LYS A 1 88 ? -19.887 -7.946 17.029 1.00 75.75 88 LYS A O 1
ATOM 747 N N . ARG A 1 89 ? -20.006 -9.901 18.154 1.00 73.38 89 ARG A N 1
ATOM 748 C CA . ARG A 1 89 ? -20.921 -10.552 17.214 1.00 73.38 89 ARG A CA 1
ATOM 749 C C . ARG A 1 89 ? -22.148 -9.666 16.950 1.00 73.38 89 ARG A C 1
ATOM 751 O O . ARG A 1 89 ? -22.830 -9.289 17.901 1.00 73.38 89 ARG A O 1
ATOM 758 N N . GLY A 1 90 ? -22.399 -9.327 15.689 1.00 74.50 90 GLY A N 1
ATOM 759 C CA . GLY A 1 90 ? -23.474 -8.434 15.248 1.00 74.50 90 GLY A CA 1
ATOM 760 C C . GLY A 1 90 ? -23.164 -6.932 15.324 1.00 74.50 90 GLY A C 1
ATOM 761 O O . GLY A 1 90 ? -24.043 -6.131 15.026 1.00 74.50 90 GLY A O 1
ATOM 762 N N . PHE A 1 91 ? -21.945 -6.530 15.702 1.00 68.62 91 PHE A N 1
ATOM 763 C CA . PHE A 1 91 ? -21.532 -5.125 15.807 1.00 68.62 91 PHE A CA 1
ATOM 764 C C . PHE A 1 91 ? -20.304 -4.844 14.943 1.00 68.62 91 PHE A C 1
ATOM 766 O O . PHE A 1 91 ? -19.156 -5.004 15.375 1.00 68.62 91 PHE A O 1
ATOM 773 N N . CYS A 1 92 ? -20.576 -4.369 13.731 1.00 73.75 92 CYS A N 1
ATOM 774 C CA . CYS A 1 92 ? -19.589 -3.837 12.804 1.00 73.75 92 CYS A CA 1
ATOM 775 C C . CYS A 1 92 ? -19.325 -2.351 13.106 1.00 73.75 92 CYS A C 1
ATOM 777 O O . CYS A 1 92 ? -20.261 -1.562 13.243 1.00 73.75 92 CYS A O 1
ATOM 779 N N . MET A 1 93 ? -18.054 -1.964 13.232 1.00 73.44 93 MET A N 1
ATOM 780 C CA . MET A 1 93 ? -17.676 -0.551 13.315 1.00 73.44 93 MET A CA 1
ATOM 781 C C . MET A 1 93 ? -17.499 0.050 11.922 1.00 73.44 93 MET A C 1
ATOM 783 O O . MET A 1 93 ? -16.927 -0.583 11.039 1.00 73.44 93 MET A O 1
ATOM 787 N N . SER A 1 94 ? -17.933 1.303 11.762 1.00 78.50 94 SER A N 1
ATOM 788 C CA . SER A 1 94 ? -17.898 2.008 10.478 1.00 78.50 94 SER A CA 1
ATOM 789 C C . SER A 1 94 ? -16.481 2.205 9.946 1.00 78.50 94 SER A C 1
ATOM 791 O O . SER A 1 94 ? -16.264 2.014 8.760 1.00 78.50 94 SER A O 1
ATOM 793 N N . ALA A 1 95 ? -15.519 2.571 10.795 1.00 88.31 95 ALA A N 1
ATOM 794 C CA . ALA A 1 95 ? -14.097 2.617 10.463 1.00 88.31 95 ALA A CA 1
ATOM 795 C C . ALA A 1 95 ? -13.253 2.656 11.745 1.00 88.31 95 ALA A C 1
ATOM 797 O O . ALA A 1 95 ? -13.603 3.354 12.698 1.00 88.31 95 ALA A O 1
ATOM 798 N N . MET A 1 96 ? -12.122 1.951 11.764 1.00 90.12 96 MET A N 1
ATOM 799 C CA . MET A 1 96 ? -11.171 1.967 12.879 1.00 90.12 96 MET A CA 1
ATOM 800 C C . MET A 1 96 ? -9.760 2.325 12.430 1.00 90.12 96 MET A C 1
ATOM 802 O O . MET A 1 96 ? -9.259 1.696 11.500 1.00 90.12 96 MET A O 1
ATOM 806 N N . PRO A 1 97 ? -9.069 3.250 13.114 1.00 91.88 97 PRO A N 1
ATOM 807 C CA . PRO A 1 97 ? -7.669 3.511 12.830 1.00 91.88 97 PRO A CA 1
ATOM 808 C C . PRO A 1 97 ? -6.788 2.351 13.320 1.00 91.88 97 PRO A C 1
ATOM 810 O O . PRO A 1 97 ? -6.922 1.866 14.450 1.00 91.88 97 PRO A O 1
ATOM 813 N N . ALA A 1 98 ? -5.855 1.929 12.477 1.00 94.00 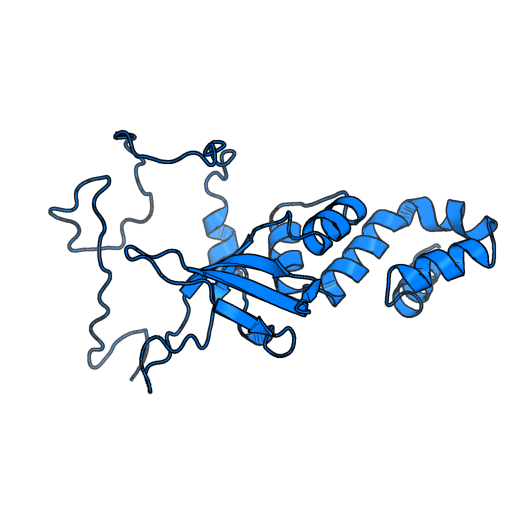98 ALA A N 1
ATOM 814 C CA . ALA A 1 98 ? -4.865 0.908 12.784 1.00 94.00 98 ALA A CA 1
ATOM 815 C C . ALA A 1 98 ? -3.524 1.227 12.122 1.00 94.00 98 ALA A C 1
ATOM 817 O O . ALA A 1 98 ? -3.462 1.910 11.097 1.00 94.00 98 ALA A O 1
ATOM 818 N N . LEU A 1 99 ? -2.455 0.703 12.709 1.00 95.56 99 LEU A N 1
ATOM 819 C CA . LEU A 1 99 ? -1.163 0.562 12.057 1.00 95.56 99 LEU A CA 1
ATOM 820 C C . LEU A 1 99 ? -1.154 -0.766 11.310 1.00 95.56 99 LEU A C 1
ATOM 822 O O . LEU A 1 99 ? -1.413 -1.813 11.899 1.00 95.56 99 LEU A O 1
ATOM 826 N N . VAL A 1 100 ? -0.913 -0.716 10.007 1.00 97.62 100 VAL A N 1
ATOM 827 C CA . VAL A 1 100 ? -1.018 -1.873 9.127 1.00 97.62 100 VAL A CA 1
ATOM 828 C C . VAL A 1 100 ? 0.329 -2.163 8.49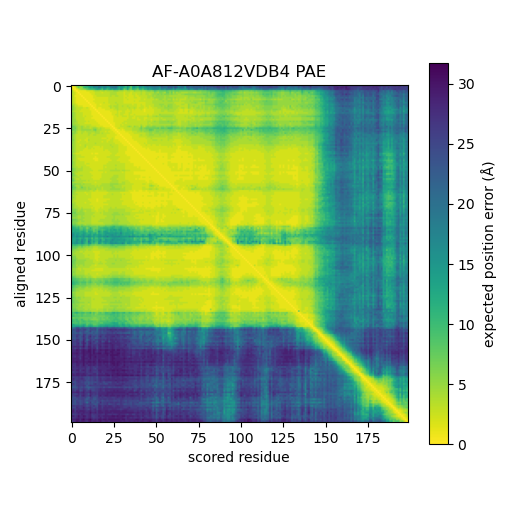4 1.00 97.62 100 VAL A C 1
ATOM 830 O O . VAL A 1 100 ? 0.957 -1.283 7.901 1.00 97.62 100 VAL A O 1
ATOM 833 N N . GLN A 1 101 ? 0.738 -3.420 8.595 1.00 98.31 101 GLN A N 1
ATOM 834 C CA . GLN A 1 101 ? 1.878 -3.991 7.889 1.00 98.31 101 GLN A CA 1
ATOM 835 C C . GLN A 1 101 ? 1.380 -5.048 6.902 1.00 98.31 101 GLN A C 1
ATOM 837 O O . GLN A 1 101 ? 0.258 -5.536 7.022 1.00 98.31 101 GLN A O 1
ATOM 842 N N . TYR A 1 102 ? 2.202 -5.412 5.924 1.00 98.44 102 TYR A N 1
ATOM 843 C CA . TYR A 1 102 ? 1.905 -6.537 5.043 1.00 98.44 102 TYR A CA 1
ATOM 844 C C . TYR A 1 102 ? 2.833 -7.704 5.369 1.00 98.44 102 TYR A C 1
ATOM 846 O O . TYR A 1 102 ? 4.054 -7.542 5.403 1.00 98.44 102 TYR A O 1
ATOM 854 N N . ASP A 1 103 ? 2.242 -8.868 5.607 1.00 98.25 103 ASP A N 1
ATOM 855 C CA . ASP A 1 103 ? 2.944 -10.129 5.781 1.00 98.25 103 ASP A CA 1
ATOM 856 C C . ASP A 1 103 ? 2.901 -10.909 4.465 1.00 98.25 103 ASP A C 1
ATOM 858 O O . ASP A 1 103 ? 1.870 -11.447 4.055 1.00 98.25 103 ASP A O 1
ATOM 862 N N . HIS A 1 104 ? 4.051 -10.968 3.797 1.00 96.75 104 HIS A N 1
ATOM 863 C CA . HIS A 1 104 ? 4.217 -11.708 2.552 1.00 96.75 104 HIS A CA 1
ATOM 864 C C . HIS A 1 104 ? 4.012 -13.219 2.728 1.00 96.75 104 HIS A C 1
ATOM 866 O O . HIS A 1 104 ? 3.511 -13.856 1.804 1.00 96.75 104 HIS A O 1
ATOM 872 N N . ALA A 1 105 ? 4.399 -13.798 3.871 1.00 97.38 105 ALA A N 1
ATOM 873 C CA . ALA A 1 105 ? 4.313 -15.243 4.074 1.00 97.38 105 ALA A CA 1
ATOM 874 C C . ALA A 1 105 ? 2.852 -15.698 4.187 1.00 97.38 105 ALA A C 1
ATOM 876 O O . ALA A 1 105 ? 2.495 -16.759 3.679 1.00 97.38 105 ALA A O 1
ATOM 877 N N . ALA A 1 106 ? 2.014 -14.868 4.810 1.00 97.25 106 ALA A N 1
ATOM 878 C CA . ALA A 1 106 ? 0.578 -15.095 4.938 1.00 97.25 106 ALA A CA 1
ATOM 879 C C . ALA A 1 106 ? -0.257 -14.514 3.776 1.00 97.25 106 ALA A C 1
ATOM 881 O O . ALA A 1 106 ? -1.466 -14.730 3.744 1.00 97.25 106 ALA A O 1
ATOM 882 N N . ASP A 1 107 ? 0.360 -13.763 2.853 1.00 97.44 107 ASP A N 1
ATOM 883 C CA . ASP A 1 107 ? -0.318 -12.932 1.840 1.00 97.44 107 ASP A CA 1
ATOM 884 C C . ASP A 1 107 ? -1.479 -12.111 2.437 1.00 97.44 107 ASP A C 1
ATOM 886 O O . ASP A 1 107 ? -2.619 -12.121 1.958 1.00 97.44 107 ASP A O 1
ATOM 890 N N . ALA A 1 108 ? -1.195 -11.423 3.544 1.00 98.25 108 ALA A N 1
ATOM 891 C CA . ALA A 1 108 ? -2.210 -10.752 4.346 1.00 98.25 108 ALA A CA 1
ATOM 892 C C . ALA A 1 108 ? -1.718 -9.426 4.931 1.00 98.25 108 ALA A C 1
ATOM 894 O O . ALA A 1 108 ? -0.524 -9.190 5.113 1.00 98.25 108 ALA A O 1
ATOM 895 N N . TYR A 1 109 ? -2.667 -8.557 5.262 1.00 98.31 109 TYR A N 1
ATOM 896 C CA . TYR A 1 109 ? -2.424 -7.348 6.035 1.00 98.31 109 TYR A CA 1
ATOM 897 C C . TYR A 1 109 ? -2.538 -7.669 7.525 1.00 98.31 109 TYR A C 1
ATOM 899 O O . TYR A 1 109 ? -3.495 -8.308 7.954 1.00 98.31 109 TYR A O 1
ATOM 907 N N . VAL A 1 110 ? -1.584 -7.200 8.322 1.00 98.12 110 VAL A N 1
ATOM 908 C CA . VAL A 1 110 ? -1.585 -7.342 9.779 1.00 98.12 110 VAL A CA 1
ATOM 909 C C . VAL A 1 110 ? -1.901 -5.986 10.388 1.00 98.12 110 VAL A C 1
ATOM 911 O O . VAL A 1 110 ? -1.118 -5.042 10.271 1.00 98.12 110 VAL A O 1
ATOM 914 N N . ALA A 1 111 ? -3.070 -5.887 11.009 1.00 97.19 111 ALA A N 1
ATOM 915 C CA . ALA A 1 111 ? -3.626 -4.661 11.548 1.00 97.19 111 ALA A CA 1
ATOM 916 C C . ALA A 1 111 ? -3.496 -4.592 13.072 1.00 97.19 111 ALA A C 1
ATOM 918 O O . ALA A 1 111 ? -4.170 -5.316 13.806 1.00 97.19 111 ALA A O 1
ATOM 919 N N . SER A 1 112 ? -2.684 -3.654 13.547 1.00 95.75 112 SER A N 1
ATOM 920 C CA . SER A 1 112 ? -2.528 -3.310 14.959 1.00 95.75 112 SER A CA 1
ATOM 921 C C . SER A 1 112 ? -3.391 -2.094 15.292 1.00 95.75 112 SER A C 1
ATOM 923 O O . SER A 1 112 ? -3.060 -0.955 14.955 1.00 95.75 112 SER A O 1
ATOM 925 N N . TYR A 1 113 ? -4.539 -2.331 15.924 1.00 91.44 113 TYR A N 1
ATOM 926 C CA . TYR A 1 113 ? -5.513 -1.280 16.220 1.00 91.44 113 TYR A CA 1
ATOM 927 C C . TYR A 1 113 ? -4.988 -0.247 17.214 1.00 91.44 113 TYR A C 1
ATOM 929 O O . TYR A 1 113 ? -4.488 -0.593 18.283 1.00 91.44 113 TYR A O 1
ATOM 937 N N . ILE A 1 114 ? -5.204 1.034 16.907 1.00 87.56 114 ILE A N 1
ATOM 938 C CA . ILE A 1 114 ? -4.922 2.123 17.843 1.00 87.56 114 ILE A CA 1
ATOM 939 C C . ILE A 1 114 ? -6.069 2.148 18.861 1.00 87.56 114 ILE A C 1
ATOM 941 O O . ILE A 1 114 ? -7.160 2.644 18.581 1.00 87.56 114 ILE A O 1
ATOM 945 N N . SER A 1 115 ? -5.853 1.539 20.028 1.00 83.50 115 SER A N 1
ATOM 946 C CA . SER A 1 115 ? -6.858 1.396 21.085 1.00 83.50 115 SER A CA 1
ATOM 947 C C . SER A 1 115 ? -6.266 1.669 22.467 1.00 83.50 115 SER A C 1
ATOM 949 O O . SER A 1 115 ? -5.068 1.511 22.681 1.00 83.50 115 SER A O 1
ATOM 951 N N . ALA A 1 116 ? -7.117 2.075 23.413 1.00 79.94 116 ALA A N 1
ATOM 952 C CA . ALA A 1 116 ? -6.737 2.237 24.817 1.00 79.94 116 ALA A CA 1
ATOM 953 C C . ALA A 1 116 ? -6.518 0.893 25.533 1.00 79.94 116 ALA A C 1
ATOM 955 O O . ALA A 1 116 ? -5.863 0.846 26.571 1.00 79.94 116 ALA A O 1
ATOM 956 N N . SER A 1 117 ? -7.081 -0.189 24.996 1.00 82.88 117 SER A N 1
ATOM 957 C CA . SER A 1 117 ? -6.902 -1.545 25.507 1.00 82.88 117 SER A CA 1
ATOM 958 C C . SER A 1 117 ? -5.972 -2.329 24.595 1.00 82.88 117 SER A C 1
ATOM 960 O O . SER A 1 117 ? -5.910 -2.070 23.393 1.00 82.88 117 SER A O 1
ATOM 962 N N . GLU A 1 118 ? -5.288 -3.321 25.157 1.00 85.19 118 GLU A N 1
ATOM 963 C CA . GLU A 1 118 ? -4.543 -4.282 24.354 1.00 85.19 118 GLU A CA 1
ATOM 964 C C . GLU A 1 118 ? -5.518 -5.071 23.472 1.00 85.19 118 GLU A C 1
ATOM 966 O O . GLU A 1 118 ? -6.512 -5.632 23.939 1.00 85.19 118 GLU A O 1
ATOM 971 N N . VAL A 1 119 ? -5.254 -5.054 22.170 1.00 88.69 119 VAL A N 1
ATOM 972 C CA . VAL A 1 119 ? -6.039 -5.746 21.154 1.00 88.69 119 VAL A CA 1
ATOM 973 C C . VAL A 1 119 ? -5.054 -6.545 20.321 1.00 88.69 119 VAL A C 1
ATOM 975 O O . VAL A 1 119 ? -4.104 -5.978 19.784 1.00 88.69 119 VAL A O 1
ATOM 978 N N . MET A 1 120 ? -5.294 -7.849 20.202 1.00 93.25 120 MET A N 1
ATOM 979 C CA . MET A 1 120 ? -4.479 -8.703 19.342 1.00 93.25 120 MET A CA 1
ATOM 980 C C . MET A 1 120 ? -4.559 -8.216 17.888 1.00 93.25 120 MET A C 1
ATOM 982 O O . MET A 1 120 ? -5.652 -7.839 17.446 1.00 93.25 120 MET A O 1
ATOM 986 N N . PRO A 1 121 ? -3.441 -8.222 17.141 1.00 96.19 121 PRO A N 1
ATOM 987 C CA . PRO A 1 121 ? -3.457 -7.848 15.737 1.00 96.19 121 PRO A CA 1
ATOM 988 C C . PRO A 1 121 ? -4.452 -8.692 14.936 1.00 96.19 121 PRO A C 1
ATOM 990 O O . PRO A 1 121 ? -4.557 -9.904 15.132 1.00 96.19 121 PRO A O 1
ATOM 993 N N . GLU A 1 122 ? -5.177 -8.051 14.025 1.00 95.88 122 GLU A N 1
ATOM 994 C CA . GLU A 1 122 ? -6.075 -8.735 13.097 1.00 95.88 122 GLU A CA 1
ATOM 995 C C . GLU A 1 122 ? -5.344 -9.049 11.795 1.00 95.88 122 GLU A C 1
ATOM 997 O O . GLU A 1 122 ? -4.654 -8.196 11.238 1.00 95.88 122 GLU A O 1
ATOM 1002 N N . VAL A 1 123 ? -5.526 -10.268 11.293 1.00 97.38 123 VAL A N 1
ATOM 1003 C CA . VAL A 1 123 ? -5.021 -10.681 9.984 1.00 97.38 123 VAL A CA 1
ATOM 1004 C C . VAL A 1 123 ? -6.144 -10.522 8.966 1.00 97.38 123 VAL A C 1
ATOM 1006 O O . VAL A 1 123 ? -7.160 -11.209 9.047 1.00 97.38 123 VAL A O 1
ATOM 1009 N N . ILE A 1 124 ? -5.962 -9.615 8.011 1.00 97.31 124 ILE A N 1
ATOM 1010 C CA . ILE A 1 124 ? -6.910 -9.332 6.934 1.00 97.31 124 ILE A CA 1
ATOM 1011 C C . ILE A 1 124 ? -6.343 -9.940 5.646 1.00 97.31 124 ILE A C 1
ATOM 1013 O O . ILE A 1 124 ? -5.353 -9.425 5.118 1.00 97.31 124 ILE A O 1
ATOM 1017 N N . PRO A 1 125 ? -6.929 -11.031 5.121 1.00 97.75 125 PRO A N 1
ATOM 1018 C CA . PRO A 1 125 ? -6.466 -11.641 3.879 1.00 97.75 125 PRO A CA 1
ATOM 1019 C C . PRO A 1 125 ? -6.473 -10.640 2.725 1.00 97.75 125 PRO A C 1
ATOM 1021 O O . PRO A 1 125 ? -7.353 -9.780 2.661 1.00 97.75 125 PRO A O 1
ATOM 1024 N N . ARG A 1 126 ? -5.566 -10.790 1.753 1.00 96.75 126 ARG A N 1
ATOM 1025 C CA . ARG A 1 126 ? -5.504 -9.885 0.593 1.00 96.75 126 ARG A CA 1
ATOM 1026 C C . ARG A 1 126 ? -6.824 -9.769 -0.180 1.00 96.75 126 ARG A C 1
ATOM 1028 O O . ARG A 1 126 ? -7.167 -8.689 -0.649 1.00 96.75 126 ARG A O 1
ATOM 1035 N N . ALA A 1 127 ? -7.619 -10.839 -0.242 1.00 97.12 127 ALA A N 1
ATOM 1036 C CA . ALA A 1 127 ? -8.955 -10.819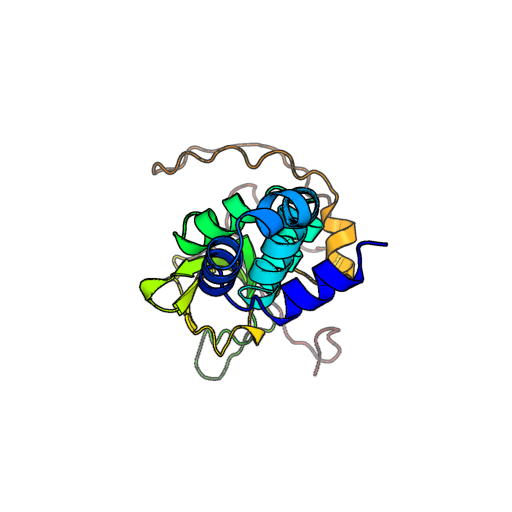 -0.853 1.00 97.12 127 ALA A CA 1
ATOM 1037 C C . ALA A 1 127 ? -9.938 -9.835 -0.175 1.0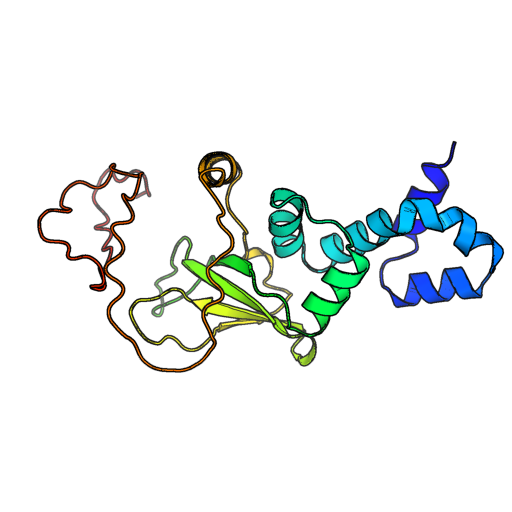0 97.12 127 ALA A C 1
ATOM 1039 O O . ALA A 1 127 ? -10.934 -9.431 -0.773 1.00 97.12 127 ALA A O 1
ATOM 1040 N N . GLN A 1 128 ? -9.657 -9.434 1.066 1.00 96.94 128 GLN A N 1
ATOM 1041 C CA . GLN A 1 128 ? -10.429 -8.465 1.839 1.00 96.94 128 GLN A CA 1
ATOM 1042 C C . GLN A 1 128 ? -9.785 -7.068 1.861 1.00 96.94 128 GLN A C 1
ATOM 1044 O O . GLN A 1 128 ? -10.111 -6.257 2.725 1.00 96.94 128 GLN A O 1
ATOM 1049 N N . GLU A 1 129 ? -8.898 -6.749 0.911 1.00 96.69 129 GLU A N 1
ATOM 1050 C CA . GLU A 1 129 ? -8.236 -5.437 0.839 1.00 96.69 129 GLU A CA 1
ATOM 1051 C C . GLU A 1 129 ? -9.219 -4.257 0.782 1.00 96.69 129 GLU A C 1
ATOM 1053 O O . GLU A 1 129 ? -8.907 -3.171 1.264 1.00 96.69 129 GLU A O 1
ATOM 1058 N N . HIS A 1 130 ? -10.431 -4.464 0.262 1.00 95.31 130 HIS A N 1
ATOM 1059 C CA . HIS A 1 130 ? -11.485 -3.445 0.239 1.00 95.31 130 HIS A CA 1
ATOM 1060 C C . HIS A 1 130 ? -11.816 -2.873 1.630 1.00 95.31 130 HIS A C 1
ATOM 1062 O O . HIS A 1 130 ? -12.342 -1.765 1.722 1.00 95.31 130 HIS A O 1
ATOM 1068 N N . ARG A 1 131 ? -11.482 -3.599 2.707 1.00 95.56 131 ARG A N 1
ATOM 1069 C CA . ARG A 1 131 ? -11.627 -3.143 4.092 1.00 95.56 131 ARG A CA 1
ATOM 1070 C C . ARG A 1 131 ? -10.586 -2.104 4.498 1.00 95.56 131 ARG A C 1
ATOM 1072 O O . ARG A 1 131 ? -10.725 -1.536 5.572 1.00 95.56 131 ARG A O 1
ATOM 1079 N N . LEU A 1 132 ? -9.539 -1.869 3.712 1.00 96.75 132 LEU A N 1
ATOM 1080 C CA . LEU A 1 132 ? -8.468 -0.932 4.037 1.00 96.75 132 LEU A CA 1
ATOM 1081 C C . LEU A 1 132 ? -8.606 0.355 3.227 1.00 96.75 132 LEU A C 1
ATOM 1083 O O . LEU A 1 132 ? -8.719 0.350 2.001 1.00 96.75 132 LEU A O 1
ATOM 1087 N N . ARG A 1 133 ? -8.494 1.493 3.910 1.00 95.06 133 ARG A N 1
ATOM 1088 C CA . ARG A 1 133 ? -8.420 2.813 3.279 1.00 95.06 133 ARG A CA 1
ATOM 1089 C C . ARG A 1 133 ? -7.385 3.661 3.993 1.00 95.06 133 ARG A C 1
ATOM 1091 O O . ARG A 1 133 ? -7.350 3.673 5.209 1.00 95.06 133 ARG A O 1
ATOM 1098 N N . PHE A 1 134 ? -6.583 4.434 3.266 1.00 92.12 134 PHE A N 1
ATOM 1099 C CA . PHE A 1 134 ? -5.671 5.391 3.904 1.00 92.12 134 PHE A CA 1
ATOM 1100 C C . PHE A 1 134 ? -6.441 6.468 4.687 1.00 92.12 134 PHE A C 1
ATOM 1102 O O . PHE A 1 134 ? -6.431 6.494 5.911 1.00 92.12 134 PHE A O 1
ATOM 1109 N N . CYS A 1 135 ? -7.117 7.355 3.964 1.00 87.44 135 CYS A N 1
ATOM 1110 C CA . CYS A 1 135 ? -8.086 8.315 4.485 1.00 87.44 135 CYS A CA 1
ATOM 1111 C C . CYS A 1 135 ? -8.855 8.932 3.301 1.00 87.44 135 CYS A C 1
ATOM 1113 O O . CYS A 1 135 ? -8.346 8.925 2.161 1.00 87.44 135 CYS A O 1
ATOM 1115 N N . PRO A 1 136 ? -10.072 9.459 3.525 1.00 84.44 136 PRO A N 1
ATOM 1116 C CA . PRO A 1 136 ? -10.846 10.111 2.476 1.00 84.44 136 PRO A CA 1
ATOM 1117 C C . PRO A 1 136 ? -10.159 11.403 1.989 1.00 84.44 136 PRO A C 1
ATOM 1119 O O . PRO A 1 136 ? -9.501 12.086 2.780 1.00 84.44 136 PRO A O 1
ATOM 1122 N N . PRO A 1 137 ? -10.322 11.791 0.707 1.00 80.81 137 PRO A N 1
ATOM 1123 C CA . PRO A 1 137 ? -9.690 12.992 0.149 1.00 80.81 137 PRO A CA 1
ATOM 1124 C C . PRO A 1 137 ? -9.962 14.282 0.938 1.00 80.81 137 PRO A C 1
ATOM 1126 O O . PRO A 1 137 ? -9.063 15.105 1.097 1.00 80.81 137 PRO A O 1
ATOM 1129 N N . SER A 1 138 ? -11.167 14.431 1.496 1.00 82.00 138 SER A N 1
ATOM 1130 C CA . SER A 1 138 ? -11.549 15.582 2.327 1.00 82.00 138 SER A CA 1
ATOM 1131 C C . SER A 1 138 ? -10.733 15.695 3.622 1.00 82.00 138 SER A C 1
ATOM 1133 O O . SER A 1 138 ? -10.486 16.802 4.099 1.00 82.00 138 SER A O 1
ATOM 1135 N N . ALA A 1 139 ? -10.280 14.569 4.183 1.00 82.38 139 ALA A N 1
ATOM 1136 C CA . ALA A 1 139 ? -9.422 14.540 5.364 1.00 82.38 139 ALA A CA 1
ATOM 1137 C C . ALA A 1 139 ? -7.946 14.776 5.009 1.00 82.38 139 ALA A C 1
ATOM 1139 O O . ALA A 1 139 ? -7.251 15.450 5.765 1.00 82.38 139 ALA A O 1
ATOM 1140 N N . ARG A 1 140 ? -7.475 14.306 3.842 1.00 82.88 140 ARG A N 1
ATOM 1141 C CA . ARG A 1 140 ? -6.078 14.480 3.377 1.00 82.88 140 ARG A CA 1
ATOM 1142 C C . ARG A 1 140 ? -5.628 15.935 3.379 1.00 82.88 140 ARG A C 1
ATOM 1144 O O . ARG A 1 140 ? -4.544 16.246 3.854 1.00 82.88 140 ARG A O 1
ATOM 1151 N N . GLN A 1 141 ? -6.487 16.835 2.907 1.00 74.62 141 GLN A N 1
ATOM 1152 C CA . GLN A 1 141 ? -6.195 18.273 2.877 1.00 74.62 141 GLN A CA 1
ATOM 1153 C C . GLN A 1 141 ? -5.998 18.860 4.282 1.00 74.62 141 GLN A C 1
ATOM 1155 O O . GLN A 1 141 ? -5.229 19.797 4.463 1.00 74.62 141 GLN A O 1
ATOM 1160 N N . ARG A 1 142 ? -6.671 18.291 5.288 1.00 73.88 142 ARG A N 1
ATOM 1161 C CA . ARG A 1 142 ? -6.582 18.721 6.692 1.00 73.88 142 ARG A CA 1
ATOM 1162 C C . ARG A 1 142 ? -5.431 18.044 7.434 1.00 73.88 142 ARG A C 1
ATOM 1164 O O . ARG A 1 142 ? -4.888 18.614 8.373 1.00 73.88 142 ARG A O 1
ATOM 1171 N N . LEU A 1 143 ? -5.006 16.868 6.976 1.00 67.50 143 LEU A N 1
ATOM 1172 C CA . LEU A 1 143 ? -3.812 16.180 7.468 1.00 67.50 143 LEU A CA 1
ATOM 1173 C C . LEU A 1 143 ? -2.507 16.907 7.098 1.00 67.50 143 LEU A C 1
ATOM 1175 O O . LEU A 1 143 ? -1.459 16.548 7.615 1.00 67.50 143 LEU A O 1
ATOM 1179 N N . CYS A 1 144 ? -2.549 17.956 6.267 1.00 56.25 144 CYS A N 1
ATOM 1180 C CA . CYS A 1 144 ? -1.382 18.776 5.917 1.00 56.25 144 CYS A CA 1
ATOM 1181 C C . CYS A 1 144 ? -0.813 19.615 7.083 1.00 56.25 144 CYS A C 1
ATOM 1183 O O . CYS A 1 144 ? 0.187 20.311 6.905 1.00 56.25 144 CYS A O 1
ATOM 1185 N N . ILE A 1 145 ? -1.411 19.564 8.278 1.00 45.19 145 ILE A N 1
ATOM 1186 C CA . ILE A 1 145 ? -0.914 20.271 9.462 1.00 45.19 145 ILE A CA 1
ATOM 1187 C C . ILE A 1 145 ? 0.210 19.439 10.100 1.00 45.19 145 ILE A C 1
ATOM 1189 O O . ILE A 1 145 ? -0.023 18.588 10.953 1.00 45.19 145 ILE A O 1
ATOM 1193 N N . SER A 1 146 ? 1.443 19.706 9.667 1.00 42.78 146 SER A N 1
ATOM 1194 C CA . SER A 1 146 ? 2.694 19.311 10.330 1.00 42.78 146 SER A CA 1
ATOM 1195 C C . SER A 1 146 ? 2.864 17.809 10.596 1.00 42.78 146 SER A C 1
ATOM 1197 O O . SER A 1 146 ? 2.830 17.358 11.742 1.00 42.78 146 SER A O 1
ATOM 1199 N N . TRP A 1 147 ? 3.187 17.039 9.558 1.00 53.56 147 TRP A N 1
ATOM 1200 C CA . TRP A 1 147 ? 3.952 15.804 9.751 1.00 53.56 147 TRP A CA 1
ATOM 1201 C C . TRP A 1 147 ? 5.399 16.187 10.084 1.00 53.56 147 TRP A C 1
ATOM 1203 O O . TRP A 1 147 ? 6.306 16.060 9.266 1.00 53.56 147 TRP A O 1
ATOM 1213 N N . LEU A 1 148 ? 5.607 16.717 11.294 1.00 46.56 148 LEU A N 1
ATOM 1214 C CA . LEU A 1 148 ? 6.910 16.634 11.944 1.00 46.56 148 LEU A CA 1
ATOM 1215 C C . LEU A 1 148 ? 7.345 15.161 11.878 1.00 46.56 148 LEU A C 1
ATOM 1217 O O . LEU A 1 148 ? 6.473 14.292 12.008 1.00 46.56 148 LEU A O 1
ATOM 1221 N N . PRO A 1 149 ? 8.640 14.861 11.668 1.00 42.09 149 PRO A N 1
ATOM 1222 C CA . PRO A 1 149 ? 9.123 13.490 11.749 1.00 42.09 149 PRO A CA 1
ATOM 1223 C C . PRO A 1 149 ? 8.561 12.898 13.037 1.00 42.09 149 PRO A C 1
ATOM 1225 O O . PRO A 1 149 ? 8.723 13.497 14.106 1.00 42.09 149 PRO A O 1
ATOM 1228 N N . LEU A 1 150 ? 7.807 11.796 12.914 1.00 46.03 150 LEU A N 1
ATOM 1229 C CA . LEU A 1 150 ? 7.370 11.028 14.074 1.00 46.03 150 LEU A CA 1
ATOM 1230 C C . LEU A 1 150 ? 8.622 10.889 14.943 1.00 46.03 150 LEU A C 1
ATOM 1232 O O . LEU A 1 150 ? 9.625 10.401 14.414 1.00 46.03 150 LEU A O 1
ATOM 1236 N N . PRO A 1 151 ? 8.635 11.399 16.192 1.00 39.56 151 PRO A N 1
ATOM 1237 C CA . PRO A 1 151 ? 9.797 11.220 17.044 1.00 39.56 151 PRO A CA 1
ATOM 1238 C C . PRO A 1 151 ? 10.078 9.729 17.016 1.00 39.56 151 PRO A C 1
ATOM 1240 O O . PRO A 1 151 ? 9.142 8.958 17.225 1.00 39.56 151 PRO A O 1
ATOM 1243 N N . GLU A 1 152 ? 11.299 9.340 16.642 1.00 39.38 152 GLU A N 1
ATOM 1244 C CA . GLU A 1 152 ? 11.715 7.944 16.630 1.00 39.38 152 GLU A CA 1
ATOM 1245 C C . GLU A 1 152 ? 11.387 7.385 18.009 1.00 39.38 152 GLU A C 1
ATOM 1247 O O . GLU A 1 152 ? 12.104 7.644 18.972 1.00 39.38 152 GLU A O 1
ATOM 1252 N N . VAL A 1 153 ? 10.237 6.721 18.147 1.00 41.53 153 VAL A N 1
ATOM 1253 C CA . VAL A 1 153 ? 9.851 6.111 19.408 1.00 41.53 153 VAL A CA 1
ATOM 1254 C C . VAL A 1 153 ? 10.757 4.899 19.482 1.00 41.53 153 VAL A C 1
ATOM 1256 O O . VAL A 1 153 ? 10.580 3.969 18.685 1.00 41.53 153 VAL A O 1
ATOM 1259 N N . PRO A 1 154 ? 11.765 4.885 20.372 1.00 39.06 154 PRO A N 1
ATOM 1260 C CA . PRO A 1 154 ? 12.598 3.713 20.514 1.00 39.06 154 PRO A CA 1
ATOM 1261 C C . PRO A 1 154 ? 11.647 2.590 20.912 1.00 39.06 154 PRO A C 1
ATOM 1263 O O . PRO A 1 154 ? 10.891 2.735 21.874 1.00 39.06 154 PRO A O 1
ATOM 1266 N N . ARG A 1 155 ? 11.649 1.481 20.165 1.00 49.31 155 ARG A N 1
ATOM 1267 C CA . ARG A 1 155 ? 10.859 0.272 20.456 1.00 49.31 155 ARG A CA 1
ATOM 1268 C C . ARG A 1 155 ? 11.371 -0.435 21.725 1.00 49.31 155 ARG A C 1
ATOM 1270 O O . ARG A 1 155 ? 11.695 -1.621 21.706 1.00 49.31 155 ARG A O 1
ATOM 1277 N N . LYS A 1 156 ? 11.484 0.288 22.842 1.00 40.59 156 LYS A N 1
ATOM 1278 C CA . LYS A 1 156 ? 11.817 -0.232 24.165 1.00 40.59 156 LYS A CA 1
ATOM 1279 C C . LYS A 1 156 ? 10.818 0.279 25.199 1.00 40.59 156 LYS A C 1
ATOM 1281 O O . LYS A 1 156 ? 10.471 1.449 25.256 1.00 40.59 156 LYS A O 1
ATOM 1286 N N . ARG A 1 157 ? 10.354 -0.703 25.965 1.00 50.47 157 ARG A N 1
ATOM 1287 C CA . ARG A 1 157 ? 9.321 -0.703 26.999 1.00 50.47 157 ARG A CA 1
ATOM 1288 C C . ARG A 1 157 ? 9.408 0.470 27.989 1.00 50.47 157 ARG A C 1
ATOM 1290 O O . ARG A 1 157 ? 10.498 0.905 28.337 1.00 50.47 157 ARG A O 1
ATOM 1297 N N . LEU A 1 158 ? 8.227 0.762 28.545 1.00 42.66 158 LEU A N 1
ATOM 1298 C CA . LEU A 1 158 ? 7.907 1.550 29.743 1.00 42.66 158 LEU A CA 1
ATOM 1299 C C . LEU A 1 158 ? 7.877 3.073 29.568 1.00 42.66 158 LEU A C 1
ATOM 1301 O O . LEU A 1 158 ? 8.851 3.718 29.199 1.00 42.66 158 LEU A O 1
ATOM 1305 N N . CYS A 1 159 ? 6.709 3.624 29.903 1.00 39.00 159 CYS A N 1
ATOM 1306 C CA . CYS A 1 159 ? 6.451 5.043 30.088 1.00 39.00 159 CYS A CA 1
ATOM 1307 C C . CYS A 1 159 ? 7.549 5.711 30.929 1.00 39.00 159 CYS A C 1
ATOM 1309 O O . CYS A 1 159 ? 7.905 5.210 31.997 1.00 39.00 159 CYS A O 1
ATOM 1311 N N . PRO A 1 160 ? 7.943 6.928 30.539 1.00 38.56 160 PRO A N 1
ATOM 1312 C CA . PRO A 1 160 ? 7.827 8.029 31.478 1.00 38.56 160 PRO A CA 1
ATOM 1313 C C . PRO A 1 160 ? 7.052 9.201 30.870 1.00 38.56 160 PRO A C 1
ATOM 1315 O O . PRO A 1 160 ? 6.982 9.410 29.661 1.00 38.56 160 PRO A O 1
ATOM 1318 N N . SER A 1 161 ? 6.413 9.939 31.765 1.00 47.62 161 SER A N 1
ATOM 1319 C CA . SER A 1 161 ? 5.485 11.042 31.548 1.00 47.62 161 SER A CA 1
ATOM 1320 C C . SER A 1 161 ? 6.021 12.148 30.628 1.00 47.62 161 SER A C 1
ATOM 1322 O O . SER A 1 161 ? 6.678 13.094 31.062 1.00 47.62 161 SER A O 1
ATOM 1324 N N . TYR A 1 162 ? 5.641 12.114 29.351 1.00 42.50 162 TYR A N 1
ATOM 1325 C CA . TYR A 1 162 ? 5.817 13.260 28.461 1.00 42.50 162 TYR A CA 1
ATOM 1326 C C . TYR A 1 162 ? 4.674 14.265 28.644 1.00 42.50 162 TYR A C 1
ATOM 1328 O O . TYR A 1 162 ? 3.637 14.202 27.988 1.00 42.50 162 TYR A O 1
ATOM 1336 N N . LYS A 1 163 ? 4.897 15.257 29.514 1.00 41.78 163 LYS A N 1
ATOM 1337 C CA . LYS A 1 163 ? 4.174 16.535 29.474 1.00 41.78 163 LYS A CA 1
ATOM 1338 C C . LYS A 1 163 ? 4.646 17.327 28.249 1.00 41.78 163 LYS A C 1
ATOM 1340 O O . LYS A 1 163 ? 5.527 18.174 28.352 1.00 41.78 163 LYS A O 1
ATOM 1345 N N . ARG A 1 164 ? 4.066 17.065 27.078 1.00 44.94 164 ARG A N 1
ATOM 1346 C CA . ARG A 1 164 ? 4.082 18.017 25.959 1.00 44.94 164 ARG A CA 1
ATOM 1347 C C . ARG A 1 164 ? 2.660 18.505 25.733 1.00 44.94 164 ARG A C 1
ATOM 1349 O O . ARG A 1 164 ? 1.784 17.737 25.349 1.00 44.94 164 ARG A O 1
ATOM 1356 N N . GLN A 1 165 ? 2.453 19.790 26.004 1.00 45.09 165 GLN A N 1
ATOM 1357 C CA . GLN A 1 165 ? 1.276 20.545 25.593 1.00 45.09 165 GLN A CA 1
ATOM 1358 C C . GLN A 1 165 ? 1.240 20.565 24.060 1.00 45.09 165 GLN A C 1
ATOM 1360 O O . GLN A 1 165 ? 1.787 21.461 23.426 1.00 45.09 165 GLN A O 1
ATOM 1365 N N . SER A 1 166 ? 0.656 19.535 23.452 1.00 44.25 166 SER A N 1
ATOM 1366 C CA . SER A 1 166 ? 0.230 19.616 22.060 1.00 44.25 166 SER A CA 1
ATOM 1367 C C . SER A 1 166 ? -1.154 20.250 22.064 1.00 44.25 166 SER A C 1
ATOM 1369 O O . SER A 1 166 ? -2.137 19.672 22.524 1.00 44.25 166 SER A O 1
ATOM 1371 N N . THR A 1 167 ? -1.217 21.505 21.636 1.00 43.56 167 THR A N 1
ATOM 1372 C CA . THR A 1 167 ? -2.477 22.210 21.428 1.00 43.56 167 THR A CA 1
ATOM 1373 C C . THR A 1 167 ? -3.170 21.546 20.242 1.00 43.56 167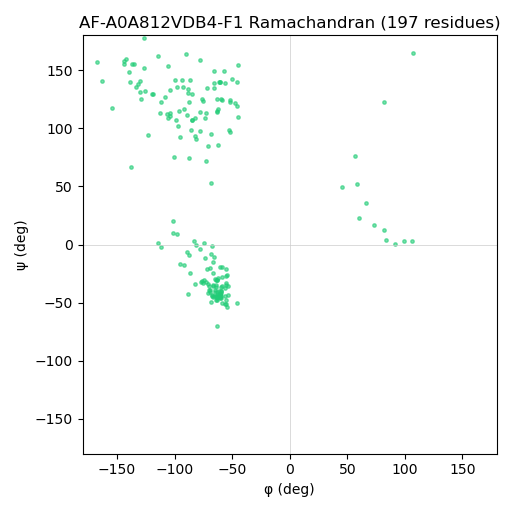 THR A C 1
ATOM 1375 O O . THR A 1 167 ? -2.844 21.823 19.093 1.00 43.56 167 THR A O 1
ATOM 1378 N N . TYR A 1 168 ? -4.071 20.604 20.523 1.00 40.16 168 TYR A N 1
ATOM 1379 C CA . TYR A 1 168 ? -4.845 19.888 19.512 1.00 40.16 168 TYR A CA 1
ATOM 1380 C C . TYR A 1 168 ? -5.748 20.890 18.763 1.00 40.16 168 TYR A C 1
ATOM 1382 O O . TYR A 1 168 ? -6.622 21.495 19.390 1.00 40.16 168 TYR A O 1
ATOM 1390 N N . PRO A 1 169 ? -5.545 21.122 17.451 1.00 40.16 169 PRO A N 1
ATOM 1391 C CA . PRO A 1 169 ? -6.186 22.230 16.739 1.00 40.16 169 PRO A CA 1
ATOM 1392 C C . PRO A 1 169 ? -7.658 21.970 16.373 1.00 40.16 169 PRO A C 1
ATOM 1394 O O . PRO A 1 169 ? -8.332 22.865 15.871 1.00 40.16 169 PRO A O 1
ATOM 1397 N N . TYR A 1 170 ? -8.191 20.776 16.647 1.00 40.53 170 TYR A N 1
ATOM 1398 C CA . TYR A 1 170 ? -9.565 20.404 16.308 1.00 40.53 170 TYR A CA 1
ATOM 1399 C C . TYR A 1 170 ? -10.487 20.505 17.533 1.00 40.53 170 TYR A C 1
ATOM 1401 O O . TYR A 1 170 ? -10.868 19.505 18.139 1.00 40.53 170 TYR A O 1
ATOM 1409 N N . LYS A 1 171 ? -10.856 21.734 17.915 1.00 43.16 171 LYS A N 1
ATOM 1410 C CA . LYS A 1 171 ? -11.890 22.004 18.931 1.00 43.16 171 LYS A CA 1
ATOM 1411 C C . LYS A 1 171 ? -13.278 22.061 18.284 1.00 43.16 171 LYS A C 1
ATOM 1413 O O . LYS A 1 171 ? -13.834 23.135 18.098 1.00 43.16 171 LYS A O 1
ATOM 1418 N N . VAL A 1 172 ? -13.819 20.901 17.921 1.00 44.97 172 VAL A N 1
ATOM 1419 C CA . VAL A 1 172 ? -15.267 20.733 17.643 1.00 44.97 172 VAL A CA 1
ATOM 1420 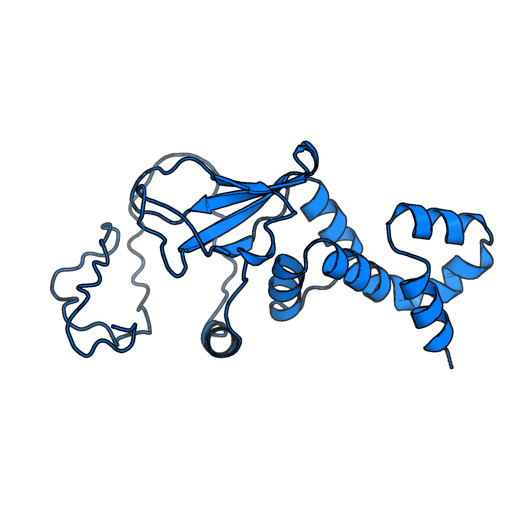C C . VAL A 1 172 ? -15.907 19.791 18.673 1.00 44.97 172 VAL A C 1
ATOM 1422 O O . VAL A 1 172 ? -17.093 19.497 18.623 1.00 44.97 172 VAL A O 1
ATOM 1425 N N . LEU A 1 173 ? -15.114 19.304 19.628 1.00 49.84 173 LEU A N 1
ATOM 1426 C CA . LEU A 1 173 ? -15.597 18.470 20.715 1.00 49.84 173 LEU A CA 1
ATOM 1427 C C . LEU A 1 173 ? -16.007 19.378 21.877 1.00 49.84 173 LEU A C 1
ATOM 1429 O O . LEU A 1 173 ? -15.170 20.030 22.504 1.00 49.84 173 LEU A O 1
ATOM 1433 N N . GLU A 1 174 ? -17.305 19.432 22.137 1.00 50.12 174 GLU A N 1
ATOM 1434 C CA . GLU A 1 174 ? -17.858 19.922 23.397 1.00 50.12 174 GLU A CA 1
ATOM 1435 C C . GLU A 1 174 ? -17.722 18.820 24.469 1.00 50.12 174 GLU A C 1
ATOM 1437 O O . GLU A 1 174 ? -17.538 17.648 24.143 1.00 50.12 174 GLU A O 1
ATOM 1442 N N . GLY A 1 175 ? -17.757 19.170 25.759 1.00 60.31 175 GLY A N 1
ATOM 1443 C CA . GLY A 1 175 ? -17.638 18.179 26.843 1.00 60.31 175 GLY A CA 1
ATOM 1444 C C . GLY A 1 175 ? -16.206 17.747 27.195 1.00 60.31 175 GLY A C 1
ATOM 1445 O O . GLY A 1 175 ? -16.021 16.785 27.932 1.00 60.31 175 GLY A O 1
ATOM 1446 N N . LEU A 1 176 ? -15.176 18.446 26.702 1.00 62.88 176 LEU A N 1
ATOM 1447 C CA . LEU A 1 176 ? -13.769 18.170 27.040 1.00 62.88 176 LEU A CA 1
ATOM 1448 C C . LEU A 1 176 ? -13.368 18.643 28.454 1.00 62.88 176 LEU A C 1
ATOM 1450 O O . LEU A 1 176 ? -12.196 18.543 28.830 1.00 62.88 176 LEU A O 1
ATOM 1454 N N . GLN A 1 177 ? -14.297 19.211 29.230 1.00 74.56 177 GLN A N 1
ATOM 1455 C CA . GLN A 1 177 ? -14.026 19.646 30.597 1.00 74.56 177 GLN A CA 1
ATOM 1456 C C . GLN A 1 177 ? -13.628 18.432 31.451 1.00 74.56 177 GLN A C 1
ATOM 1458 O O . GLN A 1 177 ? -14.420 17.518 31.653 1.00 74.56 177 GLN A O 1
ATOM 1463 N N . GLY A 1 178 ? -12.391 18.430 31.957 1.00 69.50 178 GLY A N 1
ATOM 1464 C CA . GLY A 1 178 ? -11.873 17.372 32.833 1.00 69.50 178 GLY A CA 1
ATOM 1465 C C . GLY A 1 178 ? -11.000 16.313 32.153 1.00 69.50 178 GLY A C 1
ATOM 1466 O O . GLY A 1 178 ? -10.544 15.396 32.831 1.00 69.50 178 GLY A O 1
ATOM 1467 N N . LEU A 1 179 ? -10.715 16.428 30.851 1.00 64.94 179 LEU A N 1
ATOM 1468 C CA . LEU A 1 179 ? -9.746 15.541 30.203 1.00 64.94 179 LEU A CA 1
ATOM 1469 C C . LEU A 1 179 ? -8.310 15.940 30.559 1.00 64.94 179 LEU A C 1
ATOM 1471 O O . LEU A 1 179 ? -7.885 17.075 30.342 1.00 64.94 179 LEU A O 1
ATOM 1475 N N . GLU A 1 180 ? -7.546 14.984 31.082 1.00 67.19 180 GLU A N 1
ATOM 1476 C CA . GLU A 1 180 ? -6.138 15.173 31.427 1.00 67.19 180 GLU A CA 1
ATOM 1477 C C . GLU A 1 180 ? -5.221 14.639 30.321 1.00 67.19 180 GLU A C 1
ATOM 1479 O O . GLU A 1 180 ? -5.398 13.532 29.807 1.00 67.19 180 GLU A O 1
ATOM 1484 N N . VAL A 1 181 ? -4.190 15.418 29.983 1.00 61.81 181 VAL A N 1
ATOM 1485 C CA . VAL A 1 181 ? -3.173 15.023 29.000 1.00 61.81 181 VAL A CA 1
ATOM 1486 C C . VAL A 1 181 ? -2.489 13.731 29.452 1.00 61.81 181 VAL A C 1
ATOM 1488 O O . VAL A 1 181 ? -1.925 13.667 30.542 1.00 61.81 181 VAL A O 1
ATOM 1491 N N . GLY A 1 182 ? -2.511 12.715 28.586 1.00 59.47 182 GLY A N 1
ATOM 1492 C CA . GLY A 1 182 ? -1.895 11.411 28.842 1.00 59.47 182 GLY A CA 1
ATOM 1493 C C . GLY A 1 182 ? -2.818 10.376 29.493 1.00 59.47 182 GLY A C 1
ATOM 1494 O O . GLY A 1 182 ? -2.373 9.251 29.710 1.00 59.47 182 GLY A O 1
ATOM 1495 N N . LYS A 1 183 ? -4.086 10.709 29.774 1.00 48.66 183 LYS A N 1
ATOM 1496 C CA . LYS A 1 183 ? -5.093 9.725 30.196 1.00 48.66 183 LYS A CA 1
ATOM 1497 C C . LYS A 1 183 ? -5.891 9.195 28.996 1.00 48.66 183 LYS A C 1
ATOM 1499 O O . LYS A 1 183 ? -6.193 9.965 28.083 1.00 48.66 183 LYS A O 1
ATOM 1504 N N . PRO A 1 184 ? -6.230 7.892 28.974 1.00 41.84 184 PRO A N 1
ATOM 1505 C CA . PRO A 1 184 ? -7.075 7.333 27.926 1.00 41.84 184 PRO A CA 1
ATOM 1506 C C . PRO A 1 184 ? -8.483 7.935 28.006 1.00 41.84 184 PRO A C 1
ATOM 1508 O O . PRO A 1 184 ? -9.031 8.100 29.095 1.00 41.84 184 PRO A O 1
ATOM 1511 N N . VAL A 1 185 ? -9.068 8.243 26.848 1.00 56.75 185 VAL A N 1
ATOM 1512 C CA . VAL A 1 185 ? -10.446 8.733 26.719 1.00 56.75 185 VAL A CA 1
ATOM 1513 C C . VAL A 1 185 ?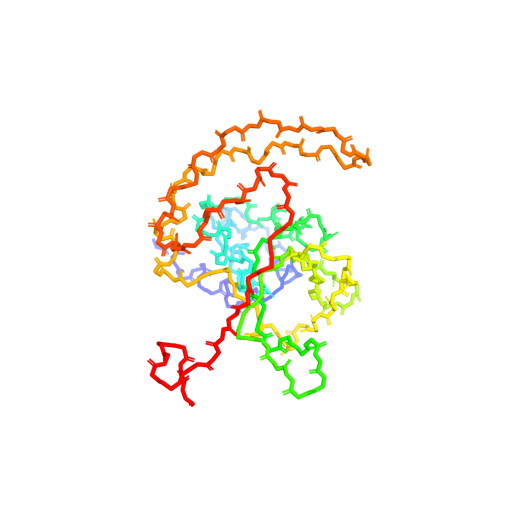 -11.221 7.752 25.853 1.00 56.75 185 VAL A C 1
ATOM 1515 O O . VAL A 1 185 ? -10.765 7.387 24.768 1.00 56.75 185 VAL A O 1
ATOM 1518 N N . GLU A 1 186 ? -12.385 7.319 26.326 1.00 52.88 186 GLU A N 1
ATOM 1519 C CA . GLU A 1 186 ? -13.309 6.507 25.540 1.00 52.88 186 GLU A CA 1
ATOM 1520 C C . GLU A 1 186 ? -14.300 7.425 24.817 1.00 52.88 186 GLU A C 1
ATOM 1522 O O . GLU A 1 186 ? -15.069 8.153 25.443 1.00 52.88 186 GLU A O 1
ATOM 1527 N N . LEU A 1 187 ? -14.272 7.409 23.484 1.00 55.38 187 LEU A N 1
ATOM 1528 C CA . LEU A 1 187 ? -15.267 8.096 22.666 1.00 55.38 187 LEU A CA 1
ATOM 1529 C C . LEU A 1 187 ? -16.470 7.171 22.494 1.00 55.38 187 LEU A C 1
ATOM 1531 O O . LEU A 1 187 ? -16.408 6.184 21.760 1.00 55.38 187 LEU A O 1
ATOM 1535 N N . GLN A 1 188 ? -17.561 7.494 23.180 1.00 50.94 188 GLN A N 1
ATOM 1536 C CA . GLN A 1 188 ? -18.802 6.741 23.093 1.00 50.94 188 GLN A CA 1
ATOM 1537 C C . GLN A 1 188 ? -19.811 7.510 22.241 1.00 50.94 188 GLN A C 1
ATOM 1539 O O . GLN A 1 188 ? -20.326 8.554 22.636 1.00 50.94 188 GLN A O 1
ATOM 1544 N N . TRP A 1 189 ? -20.109 6.982 21.059 1.00 55.47 189 TRP A N 1
ATOM 1545 C CA . TRP A 1 189 ? -21.168 7.518 20.215 1.00 55.47 189 TRP A CA 1
ATOM 1546 C C . TRP A 1 189 ? -22.512 7.036 20.761 1.00 55.47 189 TRP A C 1
ATOM 1548 O O . TRP A 1 189 ? -22.805 5.840 20.738 1.00 55.47 189 TRP A O 1
ATOM 1558 N N . LYS A 1 190 ? -23.344 7.952 21.266 1.00 47.78 190 LYS A N 1
ATOM 1559 C CA . LYS A 1 190 ? -24.761 7.653 21.495 1.00 47.78 190 LYS A CA 1
ATOM 1560 C C . LYS A 1 190 ? -25.498 7.827 20.174 1.00 47.78 190 LYS A C 1
ATOM 1562 O O . LYS A 1 190 ? -25.678 8.946 19.705 1.00 47.78 190 LYS A O 1
ATOM 1567 N N . MET A 1 191 ? -25.917 6.715 19.584 1.00 49.47 191 MET A N 1
ATOM 1568 C CA . MET A 1 191 ? -26.847 6.715 18.454 1.00 49.47 191 MET A CA 1
ATOM 1569 C C . MET A 1 191 ? -28.184 7.318 18.938 1.00 49.47 191 MET A C 1
ATOM 1571 O O . MET A 1 191 ? -28.819 6.751 19.825 1.00 49.47 191 MET A O 1
ATOM 1575 N N . GLN A 1 192 ? -28.583 8.484 18.420 1.00 53.09 192 GLN A N 1
ATOM 1576 C CA . GLN A 1 192 ? -29.818 9.208 18.784 1.00 53.09 192 GLN A CA 1
ATOM 1577 C C . GLN A 1 192 ? -30.621 9.608 17.550 1.00 53.09 192 GLN A C 1
ATOM 1579 O O . GLN A 1 192 ? -29.988 10.081 16.606 1.00 53.09 192 GLN A O 1
ATOM 1584 N N . LEU A 1 193 ? -31.970 9.513 17.615 1.00 47.44 193 LEU A N 1
ATOM 1585 C CA . LEU A 1 193 ? -32.925 9.948 16.564 1.00 47.44 193 LEU A CA 1
ATOM 1586 C C . LEU A 1 193 ? -32.543 11.329 16.015 1.00 47.44 193 LEU A C 1
ATOM 1588 O O . LEU A 1 193 ? -32.632 12.311 16.736 1.00 47.44 193 LEU A O 1
ATOM 1592 N N . GLY A 1 194 ? -32.060 11.385 14.769 1.00 54.50 194 GLY A N 1
ATOM 1593 C CA . GLY A 1 194 ? -31.517 12.568 14.084 1.00 54.50 194 GLY A CA 1
ATOM 1594 C C . GLY A 1 194 ? -29.989 12.641 13.889 1.00 54.50 194 GLY A C 1
ATOM 1595 O O . GLY A 1 194 ? -29.514 13.643 13.364 1.00 54.50 194 GLY A O 1
ATOM 1596 N N . SER A 1 195 ? -29.202 11.631 14.282 1.00 57.56 195 SER A N 1
ATOM 1597 C CA . SER A 1 195 ? -27.729 11.673 14.160 1.00 57.56 195 SER A CA 1
ATOM 1598 C C . SER A 1 195 ? -27.236 11.833 12.705 1.00 57.56 195 SER A C 1
ATOM 1600 O O . SER A 1 195 ? -27.740 11.138 11.818 1.00 57.56 195 SER A O 1
ATOM 1602 N N . PRO A 1 196 ? -26.187 12.650 12.446 1.00 47.06 196 PRO A N 1
ATOM 1603 C CA . PRO A 1 196 ? -25.562 12.770 11.122 1.00 47.06 196 PRO A CA 1
ATOM 1604 C C . PRO A 1 196 ? -24.859 11.483 10.661 1.00 47.06 196 PRO A C 1
ATOM 1606 O O . PRO A 1 196 ? -24.471 11.378 9.501 1.00 47.06 196 PRO A O 1
ATOM 1609 N N . PHE A 1 197 ? -24.698 10.506 11.558 1.00 55.41 197 PHE A N 1
ATOM 1610 C CA . PHE A 1 197 ? -24.150 9.183 11.260 1.00 55.41 197 PHE A CA 1
ATOM 1611 C C . PHE A 1 197 ? -25.235 8.109 11.031 1.00 55.41 197 PHE A C 1
ATOM 1613 O O . PHE A 1 197 ? -24.890 6.940 10.889 1.00 55.41 197 PHE A O 1
ATOM 1620 N N . GLY A 1 198 ? -26.515 8.503 10.935 1.00 42.16 198 GLY A N 1
ATOM 1621 C CA . GLY A 1 198 ? -27.614 7.672 10.419 1.00 42.16 198 GLY A CA 1
ATOM 1622 C C . GLY A 1 198 ? -28.627 7.134 11.445 1.00 42.16 198 GLY A C 1
ATOM 1623 O O . GLY A 1 198 ? -28.383 7.176 12.654 1.00 42.16 198 GLY A O 1
ATOM 1624 N N . TRP A 1 199 ? -29.759 6.665 10.889 1.00 46.97 199 TRP A N 1
ATOM 1625 C CA . TRP A 1 199 ? -30.908 5.947 11.481 1.00 46.97 199 TRP A CA 1
ATOM 1626 C C . TRP A 1 199 ? -30.872 4.494 11.036 1.00 46.97 199 TRP A C 1
ATOM 1628 O O . TRP A 1 199 ? -30.724 4.301 9.808 1.00 46.97 199 TRP A O 1
#

Mean predicted aligned error: 11.7 Å

Organism: NCBI:txid1628268

pLDDT: mean 79.18, std 20.47, range [38.56, 98.44]

Nearest PDB structures (foldseek):
  8j07-assembly1_3I  TM=3.516E-01  e=1.211E+00  Homo sapiens
  9cpc-assembly1_4J  TM=4.778E-01  e=5.671E+00  Sus scrofa
  8iyj-assembly1_T  TM=3.996E-01  e=4.746E+00  Mus musculus
  8iyj-assembly1_O5  TM=3.892E-01  e=7.630E+00  Mus musculus
  8snb-assembly1_7A  TM=3.551E-01  e=5.671E+00  Strongylocentrotus purpuratus